Protein AF-A0A3M7MXD4-F1 (afdb_monomer_lite)

Foldseek 3Di:
DDDDDDFDADPVRHTDCVLCVQPVVRDDDKDWADDPPDPGTDIDDDPLRVLVVCCVPPNVPVCQQPDFADPPQPPPPPRGDQLNVQLVVLSCCLVPALVVLLVVLVVLVVQLVDPDPPVCNVVSVVVSVCCCVVPNQVSLVVVLVVQLVQCCVAPPVDNASSGVDHHSSRVSNLLSLLSCCVRNVCVVPRVSSVVSNVVVCPDPVNVVVQVVCCVVPVHDDSYD

Sequence (224 aa):
MPQLKTYKRLKTKWADPALKKVHPLGKSPVVTIEVPGNPQPLVLAESGAITEYLCDYFAKDTGLVPKRYKDRQEGKIGQETESWLRYRFFMHYAEGSIMPWNLFQFILQNVQSAPVPFFIKPIINMIVSQIRSAAVTPQFETHFQFIESQLKTSPNSGQFLCGPDLTAADILMSFPLEAGHERSGMADRFSPIWAYLDRLHAREAYKRAVKKIEEIEGSFKTNL

Structure (mmCIF, N/CA/C/O backbone):
data_AF-A0A3M7MXD4-F1
#
_entry.id   AF-A0A3M7MXD4-F1
#
loop_
_atom_site.group_PDB
_atom_site.id
_atom_site.type_symbol
_atom_site.label_atom_id
_atom_site.label_alt_id
_atom_site.label_comp_id
_atom_site.label_asym_id
_atom_site.label_entity_id
_atom_site.label_seq_id
_atom_site.pdbx_PDB_ins_code
_atom_site.Cartn_x
_atom_site.Cartn_y
_atom_site.Cartn_z
_atom_site.occupancy
_atom_site.B_iso_or_equiv
_atom_site.auth_seq_id
_atom_site.auth_comp_id
_atom_site.auth_asym_id
_atom_site.auth_atom_id
_atom_site.pdbx_PDB_model_num
ATOM 1 N N . MET A 1 1 ? -25.375 -3.768 -4.359 1.00 64.50 1 MET A N 1
ATOM 2 C CA . MET A 1 1 ? -24.188 -4.618 -4.615 1.00 64.50 1 MET A CA 1
ATOM 3 C C . MET A 1 1 ? -23.164 -3.780 -5.370 1.00 64.50 1 MET A C 1
ATOM 5 O O . MET A 1 1 ? -23.588 -3.094 -6.296 1.00 64.50 1 MET A O 1
ATOM 9 N N . PRO A 1 2 ? -21.875 -3.782 -4.987 1.00 80.81 2 PRO A N 1
ATOM 10 C CA . PRO A 1 2 ? -20.842 -3.039 -5.710 1.00 80.81 2 PRO A CA 1
ATOM 11 C C . PRO A 1 2 ? -20.653 -3.602 -7.126 1.00 80.81 2 PRO A C 1
ATOM 13 O O . PRO A 1 2 ? -20.743 -4.813 -7.333 1.00 80.81 2 PRO A O 1
ATOM 16 N N . GLN A 1 3 ? -20.389 -2.724 -8.094 1.00 86.75 3 GLN A N 1
ATOM 17 C CA . GLN A 1 3 ? -20.054 -3.094 -9.471 1.00 86.75 3 GLN A CA 1
ATOM 18 C C . GLN A 1 3 ? -18.584 -2.762 -9.732 1.00 86.75 3 GLN A C 1
ATOM 20 O O . GLN A 1 3 ? -18.131 -1.670 -9.395 1.00 86.75 3 GLN A O 1
ATOM 25 N N . LEU A 1 4 ? -17.841 -3.694 -10.333 1.00 88.12 4 LEU A N 1
ATOM 26 C CA . LEU A 1 4 ? -16.449 -3.482 -10.721 1.00 88.12 4 LEU A CA 1
ATOM 27 C C . LEU A 1 4 ? -16.377 -3.290 -12.234 1.00 88.12 4 LEU A C 1
ATOM 29 O O . LEU A 1 4 ? -16.827 -4.143 -12.996 1.00 88.12 4 LEU A O 1
ATOM 33 N N . LYS A 1 5 ? -15.786 -2.173 -12.656 1.00 88.88 5 LYS A N 1
ATOM 34 C CA . LYS A 1 5 ? -15.476 -1.886 -14.054 1.00 88.88 5 LYS A CA 1
ATOM 35 C C . LYS A 1 5 ? -13.972 -1.739 -14.209 1.00 88.88 5 LYS A C 1
ATOM 37 O O . LYS A 1 5 ? -13.349 -0.969 -13.480 1.00 88.88 5 LYS A O 1
ATOM 42 N N . THR A 1 6 ? -13.404 -2.446 -15.174 1.00 87.94 6 THR A N 1
ATOM 43 C CA . THR A 1 6 ? -11.966 -2.445 -15.422 1.00 87.94 6 THR A CA 1
ATOM 44 C C . THR A 1 6 ? -11.612 -1.575 -16.622 1.00 87.94 6 THR A C 1
ATOM 46 O O . THR A 1 6 ? -12.384 -1.409 -17.567 1.00 87.94 6 THR A O 1
ATOM 49 N N . TYR A 1 7 ? -10.428 -0.973 -16.550 1.00 88.38 7 TYR A N 1
ATOM 50 C CA . TYR A 1 7 ? -9.858 -0.138 -17.599 1.00 88.38 7 TYR A CA 1
ATOM 51 C C . TYR A 1 7 ? -8.445 -0.635 -17.871 1.00 88.38 7 TYR A C 1
ATOM 53 O O . TYR A 1 7 ? -7.607 -0.688 -16.966 1.00 88.38 7 TYR A O 1
ATOM 61 N N . LYS A 1 8 ? -8.175 -1.045 -19.110 1.00 88.44 8 LYS A N 1
ATOM 62 C CA . LYS A 1 8 ? -6.886 -1.636 -19.471 1.00 88.44 8 LYS A CA 1
ATOM 63 C C . LYS A 1 8 ? -5.853 -0.549 -19.734 1.00 88.44 8 LYS A C 1
ATOM 65 O O . LYS A 1 8 ? -6.123 0.442 -20.406 1.00 88.44 8 LYS A O 1
ATOM 70 N N . ARG A 1 9 ? -4.639 -0.754 -19.219 1.00 89.06 9 ARG A N 1
ATOM 71 C CA . ARG A 1 9 ? -3.503 0.112 -19.550 1.00 89.06 9 ARG A CA 1
ATOM 72 C C . ARG A 1 9 ? -3.195 0.014 -21.042 1.00 89.06 9 ARG A C 1
ATOM 74 O O . ARG A 1 9 ? -3.266 -1.061 -21.636 1.00 89.06 9 ARG A O 1
ATOM 81 N N . LEU A 1 10 ? -2.796 1.137 -21.628 1.00 90.31 10 LEU A N 1
ATOM 82 C CA . LEU A 1 10 ? -2.298 1.183 -22.999 1.00 90.31 10 LEU A CA 1
ATOM 83 C C . LEU A 1 10 ? -0.953 0.443 -23.108 1.00 90.31 10 LEU A C 1
ATOM 85 O O . LEU A 1 10 ? -0.276 0.201 -22.108 1.00 90.31 10 LEU A O 1
ATOM 89 N N . LYS A 1 11 ? -0.498 0.162 -24.338 1.00 86.19 11 LYS A N 1
ATOM 90 C CA . LYS A 1 11 ? 0.850 -0.401 -24.586 1.00 86.19 11 LYS A CA 1
ATOM 91 C C . LYS A 1 11 ? 1.969 0.453 -23.974 1.00 86.19 11 LYS A C 1
ATOM 93 O O . LYS A 1 11 ? 2.993 -0.074 -23.563 1.00 86.19 11 LYS A O 1
ATOM 98 N N . THR A 1 12 ? 1.733 1.758 -23.855 1.00 83.62 12 THR A N 1
ATOM 99 C CA . THR A 1 12 ? 2.612 2.737 -23.198 1.00 83.62 12 THR A CA 1
ATOM 100 C C . THR A 1 12 ? 2.600 2.656 -21.665 1.00 83.62 12 THR A C 1
ATOM 102 O O . THR A 1 12 ? 3.219 3.491 -21.017 1.00 83.62 12 THR A O 1
ATOM 105 N N . LYS A 1 13 ? 1.880 1.690 -21.073 1.00 85.50 13 LYS A N 1
ATOM 106 C CA . LYS A 1 13 ? 1.656 1.496 -19.626 1.00 85.50 13 LYS A CA 1
ATOM 107 C C . LYS A 1 13 ? 0.824 2.584 -18.936 1.00 85.50 13 LYS A C 1
ATOM 109 O O . LYS A 1 13 ? 0.488 2.442 -17.757 1.00 85.50 13 LYS A O 1
ATOM 114 N N . TRP A 1 14 ? 0.422 3.631 -19.654 1.00 85.94 14 TRP A N 1
ATOM 115 C CA . TRP A 1 14 ? -0.482 4.660 -19.145 1.00 85.94 14 TRP A CA 1
ATOM 116 C C . TRP A 1 14 ? -1.913 4.147 -18.964 1.00 85.94 14 TRP A C 1
ATOM 118 O O . TRP A 1 14 ? -2.327 3.166 -19.582 1.00 85.94 14 TRP A O 1
ATOM 128 N N . ALA A 1 15 ? -2.651 4.821 -18.083 1.00 90.00 15 ALA A N 1
ATOM 129 C CA . ALA A 1 15 ? -4.059 4.550 -17.827 1.00 90.00 15 ALA A CA 1
ATOM 130 C C . ALA A 1 15 ? -4.922 4.841 -19.070 1.00 90.00 15 ALA A C 1
ATOM 132 O O . ALA A 1 15 ? -4.556 5.678 -19.899 1.00 90.00 15 ALA A O 1
ATOM 133 N N . ASP A 1 16 ? -6.064 4.162 -19.179 1.00 92.81 16 ASP A N 1
ATOM 134 C CA . ASP A 1 16 ? -7.045 4.402 -20.239 1.00 92.81 16 ASP A CA 1
ATOM 135 C C . ASP A 1 16 ? -7.561 5.857 -20.169 1.00 92.81 16 ASP A C 1
ATOM 137 O O . ASP A 1 16 ? -8.089 6.259 -19.126 1.00 92.81 16 ASP A O 1
ATOM 141 N N . PRO A 1 17 ? -7.456 6.663 -21.246 1.00 93.50 17 PRO A N 1
ATOM 142 C CA . PRO A 1 17 ? -7.994 8.022 -21.279 1.00 93.50 17 PRO A CA 1
ATOM 143 C C . PRO A 1 17 ? -9.486 8.112 -20.935 1.00 93.50 17 PRO A C 1
ATOM 145 O O . PRO A 1 17 ? -9.929 9.161 -20.464 1.00 93.50 17 PRO A O 1
ATOM 148 N N . ALA A 1 18 ? -10.259 7.034 -21.117 1.00 93.75 18 ALA A N 1
ATOM 149 C CA . ALA A 1 18 ? -11.662 6.963 -20.717 1.00 93.75 18 ALA A CA 1
ATOM 150 C C . ALA A 1 18 ? -11.872 7.210 -19.214 1.00 93.75 18 ALA A C 1
ATOM 152 O O . ALA A 1 18 ? -12.935 7.702 -18.836 1.00 93.75 18 ALA A O 1
ATOM 153 N N . LEU A 1 19 ? -10.865 6.969 -18.363 1.00 94.38 19 LEU A N 1
ATOM 154 C CA . LEU A 1 19 ? -10.927 7.295 -16.933 1.00 94.38 19 LEU A CA 1
ATOM 155 C C . LEU A 1 19 ? -11.094 8.793 -16.666 1.00 94.38 19 LEU A C 1
ATOM 157 O O . LEU A 1 19 ? -11.654 9.152 -15.634 1.00 94.38 19 LEU A O 1
ATOM 161 N N . LYS A 1 20 ? -10.695 9.672 -17.599 1.00 95.69 20 LYS A N 1
ATOM 162 C CA . LYS A 1 20 ? -10.944 11.120 -17.480 1.00 95.69 20 LYS A CA 1
ATOM 163 C C . LYS A 1 20 ? -12.432 11.472 -17.475 1.00 95.69 20 LYS A C 1
ATOM 165 O O . LYS A 1 20 ? -12.792 12.531 -16.977 1.00 95.69 20 LYS A O 1
ATOM 170 N N . LYS A 1 21 ? -13.289 10.589 -18.005 1.00 94.19 21 LYS A N 1
ATOM 171 C CA . LYS A 1 21 ? -14.751 10.736 -17.932 1.00 94.19 21 LYS A CA 1
ATOM 172 C C . LYS A 1 21 ? -15.298 10.449 -16.531 1.00 94.19 21 LYS A C 1
ATOM 174 O O . LYS A 1 21 ? -16.416 10.850 -16.246 1.00 94.19 21 LYS A O 1
ATOM 179 N N . VAL A 1 22 ? -14.538 9.737 -15.694 1.00 93.56 22 VAL A N 1
ATOM 180 C CA . VAL A 1 22 ? -14.916 9.418 -14.310 1.00 93.56 22 VAL A CA 1
ATOM 181 C C . VAL A 1 22 ? -14.295 10.430 -13.350 1.00 93.56 22 VAL A C 1
ATOM 183 O O . VAL A 1 22 ? -15.008 11.032 -12.561 1.00 93.56 22 VAL A O 1
ATOM 186 N N . HIS A 1 23 ? -12.979 10.654 -13.437 1.00 96.00 23 HIS A N 1
ATOM 187 C CA . HIS A 1 23 ? -12.266 11.628 -12.609 1.00 96.00 23 HIS A CA 1
ATOM 188 C C . HIS A 1 23 ? -11.212 12.385 -13.441 1.00 96.00 23 HIS A C 1
ATOM 190 O O . HIS A 1 23 ? -10.467 11.733 -14.179 1.00 96.00 23 HIS A O 1
ATOM 196 N N . PRO A 1 24 ? -11.061 13.721 -13.309 1.00 95.44 24 PRO A N 1
ATOM 197 C CA . PRO A 1 24 ? -10.197 14.532 -14.181 1.00 95.44 24 PRO A CA 1
ATOM 198 C C . PRO A 1 24 ? -8.731 14.080 -14.275 1.00 95.44 24 PRO A C 1
ATOM 200 O O . PRO A 1 24 ? -8.106 14.224 -15.328 1.00 95.44 24 PRO A O 1
ATOM 203 N N . LEU A 1 25 ? -8.182 13.484 -13.209 1.00 94.62 25 LEU A N 1
ATOM 204 C CA . LEU A 1 25 ? -6.813 12.945 -13.211 1.00 94.62 25 LEU A CA 1
ATOM 205 C C . LEU A 1 25 ? -6.631 11.738 -14.150 1.00 94.62 25 LEU A C 1
ATOM 207 O O . LEU A 1 25 ? -5.507 11.444 -14.563 1.00 94.62 25 LEU A O 1
ATOM 211 N N . GLY A 1 26 ? -7.713 11.032 -14.501 1.00 94.31 26 GLY A N 1
ATOM 212 C CA . GLY A 1 26 ? -7.673 9.864 -15.383 1.00 94.31 26 GLY A CA 1
ATOM 213 C C . GLY A 1 26 ? -6.811 8.722 -14.839 1.00 94.31 26 GLY A C 1
ATOM 214 O O . GLY A 1 26 ? -6.100 8.069 -15.603 1.00 94.31 26 GLY A O 1
ATOM 215 N N . LYS A 1 27 ? -6.812 8.528 -13.516 1.00 92.19 27 LYS A N 1
ATOM 216 C CA . LYS A 1 27 ? -6.061 7.480 -12.809 1.00 92.19 27 LYS A CA 1
ATOM 217 C C . LYS A 1 27 ? -7.022 6.504 -12.142 1.00 92.19 27 LYS A C 1
ATOM 219 O O . LYS A 1 27 ? -8.192 6.817 -11.971 1.00 92.19 27 LYS A O 1
ATOM 224 N N . SER A 1 28 ? -6.514 5.332 -11.785 1.00 91.50 28 SER A N 1
ATOM 225 C CA . SER A 1 28 ? -7.212 4.340 -10.964 1.00 91.50 28 SER A CA 1
ATOM 226 C C . SER A 1 28 ? -6.428 4.116 -9.667 1.00 91.50 28 SER A C 1
ATOM 228 O O . SER A 1 28 ? -5.203 4.266 -9.710 1.00 91.50 28 SER A O 1
ATOM 230 N N . PRO A 1 29 ? -7.091 3.705 -8.571 1.00 93.31 29 PRO A N 1
ATOM 231 C CA . PRO A 1 29 ? -8.532 3.435 -8.457 1.00 93.31 29 PRO A CA 1
ATOM 232 C C . PRO A 1 29 ? -9.399 4.707 -8.411 1.00 93.31 29 PRO A C 1
ATOM 234 O O . PRO A 1 29 ? -8.923 5.789 -8.084 1.00 93.31 29 PRO A O 1
ATOM 237 N N . VAL A 1 30 ? -10.680 4.555 -8.763 1.00 95.62 30 VAL A N 1
ATOM 238 C CA . VAL A 1 30 ? -11.745 5.551 -8.552 1.00 95.62 30 VAL A CA 1
ATOM 239 C C . VAL A 1 30 ? -12.979 4.791 -8.077 1.00 95.62 30 VAL A C 1
ATOM 241 O O . VAL A 1 30 ? -13.263 3.713 -8.604 1.00 95.62 30 VAL A O 1
ATOM 244 N N . VAL A 1 31 ? -13.711 5.338 -7.111 1.00 96.44 31 VAL A N 1
ATOM 245 C CA . VAL A 1 31 ? -14.968 4.768 -6.611 1.00 96.44 31 VAL A CA 1
ATOM 246 C C . VAL A 1 31 ? -16.091 5.767 -6.844 1.00 96.44 31 VAL A C 1
ATOM 248 O O . VAL A 1 31 ? -15.970 6.934 -6.481 1.00 96.44 31 VAL A O 1
ATOM 251 N N . THR A 1 32 ? -17.183 5.308 -7.452 1.00 95.81 32 THR A N 1
ATOM 252 C CA . THR A 1 32 ? -18.412 6.090 -7.614 1.00 95.81 32 THR A CA 1
ATOM 253 C C . THR A 1 32 ? -19.498 5.535 -6.701 1.00 95.81 32 THR A C 1
ATOM 255 O O . THR A 1 32 ? -19.780 4.336 -6.747 1.00 95.81 32 THR A O 1
ATOM 258 N N . ILE A 1 33 ? -20.110 6.388 -5.881 1.00 95.50 33 ILE A N 1
ATOM 259 C CA . ILE A 1 33 ? -21.174 6.008 -4.946 1.00 95.50 33 ILE A CA 1
ATOM 260 C C . ILE A 1 33 ? -22.440 6.773 -5.321 1.00 95.50 33 ILE A C 1
ATOM 262 O O . ILE A 1 33 ? -22.478 8.001 -5.250 1.00 95.50 33 ILE A O 1
ATOM 266 N N . GLU A 1 34 ? -23.479 6.034 -5.699 1.00 94.62 34 GLU A N 1
ATOM 267 C CA . GLU A 1 34 ? -24.826 6.581 -5.852 1.00 94.62 34 GLU A CA 1
ATOM 268 C C . GLU A 1 34 ? -25.398 6.879 -4.463 1.00 94.62 34 GLU A C 1
ATOM 270 O O . GLU A 1 34 ? -25.536 5.975 -3.634 1.00 94.62 34 GLU A O 1
ATOM 275 N N . VAL A 1 35 ? -25.719 8.145 -4.197 1.00 93.75 35 VAL A N 1
ATOM 276 C CA . VAL A 1 35 ? -26.277 8.585 -2.913 1.00 93.75 35 VAL A CA 1
ATOM 277 C C . VAL A 1 35 ? -27.739 8.974 -3.128 1.00 93.75 35 VAL A C 1
ATOM 279 O O . VAL A 1 35 ? -28.005 9.875 -3.927 1.00 93.75 35 VAL A O 1
ATOM 282 N N . PRO A 1 36 ? -28.703 8.333 -2.439 1.00 93.44 36 PRO A N 1
ATOM 283 C CA . PRO A 1 36 ? -30.111 8.690 -2.560 1.00 93.44 36 PRO A CA 1
ATOM 284 C C . PRO A 1 36 ? -30.346 10.182 -2.305 1.00 93.44 36 PRO A C 1
ATOM 286 O O . PRO A 1 36 ? -29.926 10.716 -1.282 1.00 93.44 36 PRO A O 1
ATOM 289 N N . GLY A 1 37 ? -31.026 10.847 -3.240 1.00 93.94 37 GLY A N 1
ATOM 290 C CA . GLY A 1 37 ? -31.311 12.283 -3.167 1.00 93.94 37 GLY A CA 1
ATOM 291 C C . GLY A 1 37 ? -30.226 13.188 -3.757 1.00 93.94 37 GLY A C 1
ATOM 292 O O . GLY A 1 37 ? -30.491 14.374 -3.948 1.00 93.94 37 GLY A O 1
ATOM 293 N N . ASN A 1 38 ? -29.054 12.658 -4.121 1.00 94.62 38 ASN A N 1
ATOM 294 C CA . ASN A 1 38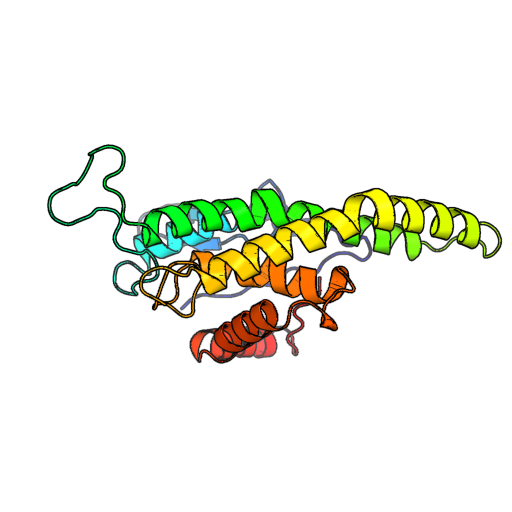 ? -28.046 13.435 -4.835 1.00 94.62 38 ASN A CA 1
ATOM 295 C C . ASN A 1 38 ? -28.286 13.371 -6.353 1.00 94.62 38 ASN A C 1
ATOM 297 O O . ASN A 1 38 ? -28.527 12.291 -6.891 1.00 94.62 38 ASN A O 1
ATOM 301 N N . PRO A 1 39 ? -28.178 14.503 -7.073 1.00 93.62 39 PRO A N 1
ATOM 302 C CA . PRO A 1 39 ? -28.383 14.540 -8.522 1.00 93.62 39 PRO A CA 1
ATOM 303 C C . PRO A 1 39 ? -27.219 13.932 -9.316 1.00 93.62 39 PRO A C 1
ATOM 305 O O . PRO A 1 39 ? -27.357 13.688 -10.511 1.00 93.62 39 PRO A O 1
ATOM 308 N N . GLN A 1 40 ? -26.062 13.745 -8.681 1.00 94.38 40 GLN A N 1
ATOM 309 C CA . GLN A 1 40 ? -24.862 13.168 -9.276 1.00 94.38 40 GLN A CA 1
ATOM 310 C C . GLN A 1 40 ? -24.209 12.209 -8.276 1.00 94.38 40 GLN A C 1
ATOM 312 O O . GLN A 1 40 ? -24.282 12.461 -7.065 1.00 94.38 40 GLN A O 1
ATOM 317 N N . PRO A 1 41 ? -23.544 11.144 -8.753 1.00 94.62 41 PRO A N 1
ATOM 318 C CA . PRO A 1 41 ? -22.810 10.242 -7.883 1.00 94.62 41 PRO A CA 1
ATOM 319 C C . PRO A 1 41 ? -21.630 10.957 -7.221 1.00 94.62 41 PRO A C 1
ATOM 321 O O . PRO A 1 41 ? -20.986 11.829 -7.811 1.00 94.62 41 PRO A O 1
ATOM 324 N N . LEU A 1 42 ? -21.301 10.540 -6.000 1.00 95.88 42 LEU A N 1
ATOM 325 C CA . LEU A 1 42 ? -20.050 10.923 -5.359 1.00 95.88 42 LEU A CA 1
ATOM 326 C C . LEU A 1 42 ? -18.896 10.203 -6.060 1.00 95.88 42 LEU A C 1
ATOM 328 O O . LEU A 1 42 ? -18.932 8.982 -6.198 1.00 95.88 42 LEU A O 1
ATOM 332 N N . VAL A 1 43 ? -17.865 10.944 -6.464 1.00 96.75 43 VAL A N 1
ATOM 333 C CA . VAL A 1 43 ? -16.656 10.391 -7.085 1.00 96.75 43 VAL A CA 1
ATOM 334 C C . VAL A 1 43 ? -15.478 10.551 -6.132 1.00 96.75 43 VAL A C 1
ATOM 336 O O . VAL A 1 43 ? -15.137 11.666 -5.749 1.00 96.75 43 VAL A O 1
ATOM 339 N N . LEU A 1 44 ? -14.844 9.436 -5.779 1.00 97.12 44 LEU A N 1
ATOM 340 C CA . LEU A 1 44 ? -13.688 9.373 -4.889 1.00 97.12 44 LEU A CA 1
ATOM 341 C C . LEU A 1 44 ? -12.459 8.886 -5.658 1.00 97.12 44 LEU A C 1
ATOM 343 O O . LEU A 1 44 ? -12.532 7.888 -6.377 1.00 97.12 44 LEU A O 1
ATOM 347 N N . ALA A 1 45 ? -11.333 9.568 -5.475 1.00 96.06 45 ALA A N 1
ATOM 348 C CA . ALA A 1 45 ? -10.013 9.206 -5.990 1.00 96.06 45 ALA A CA 1
ATOM 349 C C . ALA A 1 45 ? -8.987 9.222 -4.839 1.00 96.06 45 ALA A C 1
ATOM 351 O O . ALA A 1 45 ? -9.313 9.692 -3.753 1.00 96.06 45 ALA A O 1
ATOM 352 N N . GLU A 1 46 ? -7.768 8.737 -5.105 1.00 95.38 46 GLU A N 1
ATOM 353 C CA . GLU A 1 46 ? -6.691 8.459 -4.131 1.00 95.38 46 GLU A CA 1
ATOM 354 C C . GLU A 1 46 ? -6.993 7.281 -3.197 1.00 95.38 46 GLU A C 1
ATOM 356 O O . GLU A 1 46 ? -8.027 7.238 -2.532 1.00 95.38 46 GLU A O 1
ATOM 361 N N . SER A 1 47 ? -6.098 6.288 -3.144 1.00 95.44 47 SER A N 1
ATOM 362 C CA . SER A 1 47 ? -6.393 5.012 -2.474 1.00 95.44 47 SER A CA 1
ATOM 363 C C . SER A 1 47 ? -6.531 5.191 -0.966 1.00 95.44 47 SER A C 1
ATOM 365 O O . SER A 1 47 ? -7.437 4.603 -0.373 1.00 95.44 47 SER A O 1
ATOM 367 N N . GLY A 1 48 ? -5.686 6.033 -0.357 1.00 96.38 48 GLY A N 1
ATOM 368 C CA . GLY A 1 48 ? -5.807 6.417 1.050 1.00 96.38 48 GLY A CA 1
ATOM 369 C C . GLY A 1 48 ? -7.163 7.053 1.360 1.00 96.38 48 GLY A C 1
ATOM 370 O O . GLY A 1 48 ? -7.894 6.553 2.212 1.00 96.38 48 GLY A O 1
ATOM 371 N N . ALA A 1 49 ? -7.549 8.079 0.596 1.00 97.19 49 ALA A N 1
ATOM 372 C CA . ALA A 1 49 ? -8.801 8.811 0.800 1.00 97.19 49 ALA A CA 1
ATOM 373 C C . ALA A 1 49 ? -10.049 7.949 0.534 1.00 97.19 49 ALA A C 1
ATOM 375 O O . ALA A 1 49 ? -11.011 7.991 1.301 1.00 97.19 49 ALA A O 1
ATOM 376 N N . ILE A 1 50 ? -10.029 7.124 -0.520 1.00 97.62 50 ILE A N 1
ATOM 377 C CA . ILE A 1 50 ? -11.076 6.126 -0.781 1.00 97.62 50 ILE A CA 1
ATOM 378 C C . ILE A 1 50 ? -11.204 5.185 0.420 1.00 97.62 50 ILE A C 1
ATOM 380 O O . ILE A 1 50 ? -12.313 4.921 0.879 1.00 97.62 50 ILE A O 1
ATOM 384 N N . THR A 1 51 ? -10.084 4.679 0.935 1.00 97.25 51 THR A N 1
ATOM 385 C CA . THR A 1 51 ? -10.075 3.716 2.042 1.00 97.25 51 THR A CA 1
ATOM 386 C C . THR A 1 51 ? -10.619 4.331 3.329 1.00 97.25 51 THR A C 1
ATOM 388 O O . THR A 1 51 ? -11.451 3.704 3.984 1.00 97.25 51 THR A O 1
ATOM 391 N N . GLU A 1 52 ? -10.213 5.557 3.667 1.00 96.75 52 GLU A N 1
ATOM 392 C CA . GLU A 1 52 ? -10.747 6.298 4.816 1.00 96.75 52 GLU A CA 1
ATOM 393 C C . GLU A 1 52 ? -12.257 6.503 4.687 1.00 96.75 52 GLU A C 1
ATOM 395 O O . GLU A 1 52 ? -13.002 6.134 5.593 1.00 96.75 52 GLU A O 1
ATOM 400 N N . TYR A 1 53 ? -12.728 6.973 3.527 1.00 97.50 53 TYR A N 1
ATOM 401 C CA . TYR A 1 53 ? -14.158 7.168 3.288 1.00 97.50 53 TYR A CA 1
ATOM 402 C C . TYR A 1 53 ? -14.944 5.856 3.423 1.00 97.50 53 TYR A C 1
ATOM 404 O O . TYR A 1 53 ? -16.016 5.808 4.030 1.00 97.50 53 TYR A O 1
ATOM 412 N N . LEU A 1 54 ? -14.419 4.757 2.874 1.00 96.31 54 LEU A N 1
ATOM 413 C CA . LEU A 1 54 ? -15.067 3.456 3.007 1.00 96.31 54 LEU A CA 1
ATOM 414 C C . LEU A 1 54 ? -15.112 2.986 4.464 1.00 96.31 54 LEU A C 1
ATOM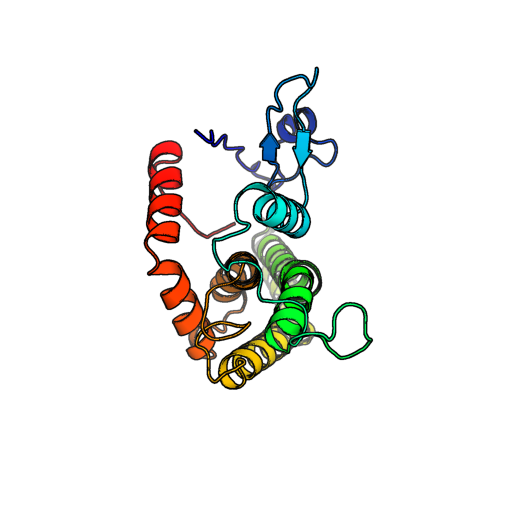 416 O O . LEU A 1 54 ? -16.123 2.424 4.885 1.00 96.31 54 LEU A O 1
ATOM 420 N N . CYS A 1 55 ? -14.066 3.252 5.245 1.00 97.00 55 CYS A N 1
ATOM 421 C CA . CYS A 1 55 ? -14.065 2.949 6.671 1.00 97.00 55 CYS A CA 1
ATOM 422 C C . CYS A 1 55 ? -15.109 3.774 7.429 1.00 97.00 55 CYS A C 1
ATOM 424 O O . CYS A 1 55 ? -15.887 3.212 8.203 1.00 97.00 55 CYS A O 1
ATOM 426 N N . ASP A 1 56 ? -15.180 5.073 7.140 1.00 95.69 56 ASP A N 1
ATOM 427 C CA . ASP A 1 56 ? -16.089 6.005 7.798 1.00 95.69 56 ASP A CA 1
ATOM 428 C C . ASP A 1 56 ? -17.558 5.655 7.586 1.00 95.69 56 ASP A C 1
ATOM 430 O O . ASP A 1 56 ? -18.354 5.874 8.491 1.00 95.69 56 ASP A O 1
ATOM 434 N N . TYR A 1 57 ? -17.950 5.117 6.429 1.00 94.94 57 TYR A N 1
ATOM 435 C CA . TYR A 1 57 ? -19.372 4.917 6.109 1.00 94.94 57 TYR A CA 1
ATOM 436 C C . TYR A 1 57 ? -19.797 3.458 5.953 1.00 94.94 57 TYR A C 1
ATOM 438 O O . TYR A 1 57 ? -20.965 3.146 6.179 1.00 94.94 57 TYR A O 1
ATOM 446 N N . PHE A 1 58 ? -18.877 2.558 5.608 1.00 94.25 58 PHE A N 1
ATOM 447 C CA . PHE A 1 58 ? -19.193 1.159 5.304 1.00 94.25 58 PHE A CA 1
ATOM 448 C C . PHE A 1 58 ? -18.485 0.159 6.227 1.00 94.25 58 PHE A C 1
ATOM 450 O O . PHE A 1 58 ? -18.775 -1.034 6.136 1.00 94.25 58 PHE A O 1
ATOM 457 N N . ALA A 1 59 ? -17.590 0.614 7.116 1.00 93.38 59 ALA A N 1
ATOM 458 C CA . ALA A 1 59 ? -16.803 -0.274 7.976 1.00 93.38 59 ALA A CA 1
ATOM 459 C C . ALA A 1 59 ? -16.693 0.163 9.453 1.00 93.38 59 ALA A C 1
ATOM 461 O O . ALA A 1 59 ? -15.786 -0.283 10.156 1.00 93.38 59 ALA A O 1
ATOM 462 N N . LYS A 1 60 ? -17.622 0.996 9.950 1.00 87.00 60 LYS A N 1
ATOM 463 C CA . LYS A 1 60 ? -17.579 1.551 11.322 1.00 87.00 60 LYS A CA 1
ATOM 464 C C . LYS A 1 60 ? -17.388 0.499 12.422 1.00 87.00 60 LYS A C 1
ATOM 466 O O . LYS A 1 60 ? -16.652 0.746 13.370 1.00 87.00 60 LYS A O 1
ATOM 471 N N . ASP A 1 61 ? -17.984 -0.681 12.258 1.00 87.75 61 ASP A N 1
ATOM 472 C CA . ASP A 1 61 ? -18.006 -1.730 13.286 1.00 87.75 61 ASP A CA 1
ATOM 473 C C . ASP A 1 61 ? -17.127 -2.943 12.946 1.00 87.75 61 ASP A C 1
ATOM 475 O O . ASP A 1 61 ? -17.224 -3.994 13.576 1.00 87.75 61 ASP A O 1
ATOM 479 N N . THR A 1 62 ? -16.259 -2.837 11.935 1.00 92.06 62 THR A N 1
ATOM 480 C CA . THR A 1 62 ? -15.443 -3.978 11.484 1.00 92.06 62 THR A CA 1
ATOM 481 C C . THR A 1 62 ? -14.081 -4.063 12.171 1.00 92.06 62 THR A C 1
ATOM 483 O O . THR A 1 62 ? -13.330 -4.996 11.896 1.00 92.06 62 THR A O 1
ATOM 486 N N . GLY A 1 63 ? -13.717 -3.070 12.989 1.00 92.56 63 GLY A N 1
ATOM 487 C CA . GLY A 1 63 ? -12.388 -2.963 13.603 1.00 92.56 63 GLY A CA 1
ATOM 488 C C . GLY A 1 63 ? -11.269 -2.548 12.639 1.00 92.56 63 GLY A C 1
ATOM 489 O O . GLY A 1 63 ? -10.105 -2.550 13.027 1.00 92.56 63 GLY A O 1
ATOM 490 N N . LEU A 1 64 ? -11.596 -2.156 11.396 1.00 97.25 64 LEU A N 1
ATOM 491 C CA . LEU A 1 64 ? -10.591 -1.741 10.402 1.00 97.25 64 LEU A CA 1
ATOM 492 C C . LEU A 1 64 ? -9.912 -0.409 10.749 1.00 97.25 64 LEU A C 1
ATOM 494 O O . LEU A 1 64 ? -8.824 -0.130 10.242 1.00 97.25 64 LEU A O 1
ATOM 498 N N . VAL A 1 65 ? -10.534 0.386 11.620 1.00 97.81 65 VAL A N 1
ATOM 499 C CA . VAL A 1 65 ? -9.946 1.581 12.222 1.00 97.81 65 VAL A CA 1
ATOM 500 C C . VAL A 1 65 ? -9.749 1.293 13.712 1.00 97.81 65 VAL A C 1
ATOM 502 O O . VAL A 1 65 ? -10.735 1.080 14.421 1.00 97.81 65 VAL A O 1
ATOM 505 N N . PRO A 1 66 ? -8.505 1.266 14.219 1.00 96.69 66 PRO A N 1
ATOM 506 C CA . PRO A 1 66 ? -8.259 1.009 15.630 1.00 96.69 66 PRO A CA 1
ATOM 507 C C . PRO A 1 66 ? -8.775 2.160 16.496 1.00 96.69 66 PRO A C 1
ATOM 509 O O . PRO A 1 66 ? -8.881 3.310 16.059 1.00 96.69 66 PRO A O 1
ATOM 512 N N . LYS A 1 67 ? -9.046 1.864 17.769 1.00 95.69 67 LYS A N 1
ATOM 513 C CA . LYS A 1 67 ? -9.484 2.867 18.744 1.00 95.69 67 LYS A CA 1
ATOM 514 C C . LYS A 1 67 ? -8.479 4.014 18.822 1.00 95.69 67 LYS A C 1
ATOM 516 O O . LYS A 1 67 ? -7.319 3.799 19.172 1.00 95.69 67 LYS A O 1
ATOM 521 N N . ARG A 1 68 ? -8.936 5.237 18.542 1.00 96.62 68 ARG A N 1
ATOM 522 C CA . ARG A 1 68 ? -8.056 6.408 18.476 1.00 96.62 68 ARG A CA 1
ATOM 523 C C . ARG A 1 68 ? -7.432 6.768 19.810 1.00 96.62 68 ARG A C 1
ATOM 525 O O . ARG A 1 68 ? -6.217 6.870 19.880 1.00 96.62 68 ARG A O 1
ATOM 532 N N . TYR A 1 69 ? -8.241 6.969 20.841 1.00 98.00 69 TYR A N 1
ATOM 533 C CA . TYR A 1 69 ? -7.786 7.475 22.134 1.00 98.00 69 TYR A CA 1
ATOM 534 C C . TYR A 1 69 ? -7.790 6.385 23.201 1.00 98.00 69 TYR A C 1
ATOM 536 O O . TYR A 1 69 ? -8.603 5.459 23.166 1.00 98.00 69 TYR A O 1
ATOM 544 N N . LYS A 1 70 ? -6.892 6.517 24.178 1.00 97.19 70 LYS A N 1
ATOM 545 C CA . LYS A 1 70 ? -7.009 5.806 25.457 1.00 97.19 70 LYS A CA 1
ATOM 546 C C . LYS A 1 70 ? -8.308 6.223 26.153 1.00 97.19 70 LYS A C 1
ATOM 548 O O . LYS A 1 70 ? -8.800 7.329 25.939 1.00 97.19 70 LYS A O 1
ATOM 553 N N . ASP A 1 71 ? -8.852 5.344 26.991 1.00 97.00 71 ASP A N 1
ATOM 554 C CA . ASP A 1 71 ? -10.133 5.578 27.663 1.00 97.00 71 ASP A CA 1
ATOM 555 C C . ASP A 1 71 ? -10.181 6.918 28.407 1.00 97.00 71 ASP A C 1
ATOM 557 O O . ASP A 1 71 ? -9.364 7.174 29.296 1.00 97.00 71 ASP A O 1
ATOM 561 N N . ARG A 1 72 ? -11.184 7.746 28.072 1.00 96.62 72 ARG A N 1
ATOM 562 C CA . ARG A 1 72 ? -11.446 9.058 28.692 1.00 96.62 72 ARG A CA 1
ATOM 563 C C . ARG A 1 72 ? -10.330 10.089 28.468 1.00 96.62 72 ARG A C 1
ATOM 565 O O . ARG A 1 72 ? -10.118 10.977 29.303 1.00 96.62 72 ARG A O 1
ATOM 572 N N . GLN A 1 73 ? -9.566 9.953 27.386 1.00 97.69 73 GLN A N 1
ATOM 573 C CA . GLN A 1 73 ? -8.479 10.870 27.026 1.00 97.69 73 GLN A CA 1
ATOM 574 C C . GLN A 1 73 ? -8.675 11.535 25.655 1.00 97.69 73 GLN A C 1
ATOM 576 O O . GLN A 1 73 ? -7.713 11.976 25.025 1.00 97.69 73 GLN A O 1
ATOM 581 N N . GLU A 1 74 ? -9.914 11.615 25.183 1.00 97.94 74 GLU A N 1
ATOM 582 C CA . GLU A 1 74 ? -10.266 12.183 23.887 1.00 97.94 74 GLU A CA 1
ATOM 583 C C . GLU A 1 74 ? -9.818 13.650 23.770 1.00 97.94 74 GLU A C 1
ATOM 585 O O . GLU A 1 74 ? -9.940 14.443 24.704 1.00 97.94 74 GLU A O 1
ATOM 590 N N . GLY A 1 75 ? -9.270 14.011 22.606 1.00 94.94 75 GLY A N 1
ATOM 591 C CA . GLY A 1 75 ? -8.840 15.380 22.296 1.00 94.94 75 GLY A CA 1
ATOM 592 C C . GLY A 1 75 ? -7.543 15.838 22.975 1.00 94.94 75 GLY A C 1
ATOM 593 O O . GLY A 1 75 ? -7.105 16.962 22.737 1.00 94.94 75 GLY A O 1
ATOM 594 N N . LYS A 1 76 ? -6.897 14.992 23.788 1.00 97.19 76 LYS A N 1
ATOM 595 C CA . LYS A 1 76 ? -5.633 15.324 24.460 1.00 97.19 76 LYS A CA 1
ATOM 596 C C . LYS A 1 76 ? -4.428 14.884 23.628 1.00 97.19 76 LYS A C 1
ATOM 598 O O . LYS A 1 76 ? -4.374 13.752 23.152 1.00 97.19 76 LYS A O 1
ATOM 603 N N . ILE A 1 77 ? -3.439 15.769 23.499 1.00 97.31 77 ILE A N 1
ATOM 604 C CA . ILE A 1 77 ? -2.199 15.511 22.751 1.00 97.31 77 ILE A CA 1
ATOM 605 C C . ILE A 1 77 ? -1.441 14.330 23.375 1.00 97.31 77 ILE A C 1
ATOM 607 O O . ILE A 1 77 ? -1.198 14.313 24.583 1.00 97.31 77 ILE A O 1
ATOM 611 N N . GLY A 1 78 ? -1.055 13.355 22.548 1.00 96.62 78 GLY A N 1
ATOM 612 C CA . GLY A 1 78 ? -0.246 12.206 22.966 1.00 96.62 78 GLY A CA 1
ATOM 613 C C . GLY A 1 78 ? -1.029 11.132 23.725 1.00 96.62 78 GLY A C 1
ATOM 614 O O . GLY A 1 78 ? -0.431 10.232 24.317 1.00 96.62 78 GLY A O 1
ATOM 615 N N . GLN A 1 79 ? -2.361 11.223 23.734 1.00 97.94 79 GLN A N 1
ATOM 616 C CA . GLN A 1 79 ? -3.232 10.223 24.352 1.00 97.94 79 GLN A CA 1
ATOM 617 C C . GLN A 1 79 ? -3.865 9.265 23.342 1.00 97.94 79 GLN A C 1
ATOM 619 O O . GLN A 1 79 ? -4.702 8.433 23.708 1.00 97.94 79 GLN A O 1
ATOM 624 N N . GLU A 1 80 ? -3.457 9.343 22.079 1.00 98.25 80 GLU A N 1
ATOM 625 C CA . GLU A 1 80 ? -3.773 8.331 21.090 1.00 98.25 80 GLU A CA 1
ATOM 626 C C . GLU A 1 80 ? -3.186 6.960 21.467 1.00 98.25 80 GLU A C 1
ATOM 628 O O . GLU A 1 80 ? -2.168 6.849 22.160 1.00 98.25 80 GLU A O 1
ATOM 633 N N . THR A 1 81 ? -3.844 5.887 21.031 1.00 98.06 81 THR A N 1
ATOM 634 C CA . THR A 1 81 ? -3.297 4.535 21.161 1.00 98.06 81 THR A CA 1
ATOM 635 C C . THR A 1 81 ? -2.144 4.349 20.177 1.00 98.06 81 THR A C 1
ATOM 637 O O . THR A 1 81 ? -2.128 4.938 19.093 1.00 98.06 81 THR A O 1
ATOM 640 N N . GLU A 1 82 ? -1.182 3.494 20.526 1.00 98.00 82 GLU A N 1
ATOM 641 C CA . GLU A 1 82 ? -0.078 3.169 19.617 1.00 98.00 82 GLU A CA 1
ATOM 642 C C . GLU A 1 82 ? -0.595 2.573 18.298 1.00 98.00 82 GLU A C 1
ATOM 644 O O . GLU A 1 82 ? -0.163 2.981 17.222 1.00 98.00 82 GLU A O 1
ATOM 649 N N . SER A 1 83 ? -1.586 1.677 18.376 1.00 98.38 83 SER A N 1
ATOM 650 C CA . SER A 1 83 ? -2.277 1.104 17.217 1.00 98.38 83 SER A CA 1
ATOM 651 C C . SER A 1 83 ? -2.821 2.167 16.269 1.00 98.38 83 SER A C 1
ATOM 653 O O . SER A 1 83 ? -2.640 2.057 15.058 1.00 98.38 83 SER A O 1
ATOM 655 N N . TRP A 1 84 ? -3.453 3.219 16.796 1.00 98.19 84 TRP A N 1
ATOM 656 C CA . TRP A 1 84 ? -3.984 4.291 15.961 1.00 98.19 84 TRP A CA 1
ATOM 657 C C . TRP A 1 84 ? -2.901 5.190 15.371 1.00 98.19 84 TRP A C 1
ATOM 659 O O . TRP A 1 84 ? -3.003 5.580 14.208 1.00 98.19 84 TRP A O 1
ATOM 669 N N . LEU A 1 85 ? -1.841 5.491 16.126 1.00 98.50 85 LEU A N 1
ATOM 670 C CA . LEU A 1 85 ? -0.709 6.255 15.598 1.00 98.50 85 LEU A CA 1
ATOM 671 C C . LEU A 1 85 ? -0.024 5.510 14.445 1.00 98.50 85 LEU A C 1
ATOM 673 O O . LEU A 1 85 ? 0.248 6.119 13.409 1.00 98.50 85 LEU A O 1
ATOM 677 N N . ARG A 1 86 ? 0.183 4.193 14.585 1.00 98.44 86 ARG A N 1
ATOM 678 C CA . ARG A 1 86 ? 0.702 3.341 13.504 1.00 98.44 86 ARG A CA 1
ATOM 679 C C . ARG A 1 86 ? -0.256 3.268 12.325 1.00 98.44 86 ARG A C 1
ATOM 681 O O . ARG A 1 86 ? 0.192 3.429 11.196 1.00 98.44 86 ARG A O 1
ATOM 688 N N . TYR A 1 87 ? -1.554 3.101 12.573 1.00 98.62 87 TYR A N 1
ATOM 689 C CA . TYR A 1 87 ? -2.575 3.125 11.526 1.00 98.62 87 TYR A CA 1
ATOM 690 C C . TYR A 1 87 ? -2.487 4.409 10.705 1.00 98.62 87 TYR A C 1
ATOM 692 O O . TYR A 1 87 ? -2.270 4.346 9.499 1.00 98.62 87 TYR A O 1
ATOM 700 N N . ARG A 1 88 ? -2.543 5.575 11.358 1.00 98.19 88 ARG A N 1
ATOM 701 C CA . ARG A 1 88 ? -2.434 6.869 10.679 1.00 98.19 88 ARG A CA 1
ATOM 702 C C . ARG A 1 88 ? -1.126 6.989 9.900 1.00 98.19 88 ARG A C 1
ATOM 704 O O . ARG A 1 88 ? -1.134 7.458 8.768 1.00 98.19 88 ARG A O 1
ATOM 711 N N . PHE A 1 89 ? -0.009 6.568 10.489 1.00 98.69 89 PHE A N 1
ATOM 712 C CA . PHE A 1 89 ? 1.281 6.577 9.808 1.00 98.69 89 PHE A CA 1
ATOM 713 C C . PHE A 1 89 ? 1.252 5.719 8.536 1.00 98.69 89 PHE A C 1
ATOM 715 O O . PHE A 1 89 ? 1.594 6.212 7.463 1.00 98.69 89 PHE A O 1
ATOM 722 N N . PHE A 1 90 ? 0.797 4.467 8.625 1.00 98.69 90 PHE A N 1
ATOM 723 C CA . PHE A 1 90 ? 0.810 3.530 7.503 1.00 98.69 90 PHE A CA 1
ATOM 724 C C . PHE A 1 90 ? -0.207 3.852 6.405 1.00 98.69 90 PHE A C 1
ATOM 726 O O . PHE A 1 90 ? 0.094 3.616 5.235 1.00 98.69 90 PHE A O 1
ATOM 733 N N . MET A 1 91 ? -1.338 4.477 6.750 1.00 98.12 91 MET A N 1
ATOM 734 C CA . MET A 1 91 ? -2.289 5.023 5.772 1.00 98.12 91 MET A CA 1
ATOM 735 C C . MET A 1 91 ? -1.631 6.038 4.822 1.00 98.12 91 MET A C 1
ATOM 737 O O . MET A 1 91 ? -1.993 6.098 3.652 1.00 98.12 91 MET A O 1
ATOM 741 N N . HIS A 1 92 ? -0.630 6.796 5.290 1.00 98.00 92 HIS A N 1
ATOM 742 C CA . HIS A 1 92 ? 0.122 7.746 4.458 1.00 98.00 92 HIS A CA 1
ATOM 743 C C . HIS A 1 92 ? 1.436 7.169 3.910 1.00 98.00 92 HIS A C 1
ATOM 745 O O . HIS A 1 92 ? 1.828 7.468 2.783 1.00 98.00 92 HIS A O 1
ATOM 751 N N . TYR A 1 93 ? 2.129 6.341 4.692 1.00 98.50 93 TYR A N 1
ATOM 752 C CA . TYR A 1 93 ? 3.432 5.770 4.341 1.00 98.50 93 TYR A CA 1
ATOM 753 C C . TYR A 1 93 ? 3.379 4.891 3.086 1.00 98.50 93 TYR A C 1
ATOM 755 O O . TYR A 1 93 ? 4.321 4.904 2.289 1.00 98.50 93 TYR A O 1
ATOM 763 N N . ALA A 1 94 ? 2.281 4.149 2.892 1.00 97.25 94 ALA A N 1
ATOM 764 C CA . ALA A 1 94 ? 2.099 3.274 1.736 1.00 97.25 94 ALA A CA 1
ATOM 765 C C . ALA A 1 94 ? 2.331 4.032 0.416 1.00 97.25 94 ALA A C 1
ATOM 767 O O . ALA A 1 94 ? 3.202 3.660 -0.373 1.00 97.25 94 ALA A O 1
ATOM 768 N N . GLU A 1 95 ? 1.612 5.138 0.215 1.00 94.69 95 GLU A N 1
ATOM 769 C CA . GLU A 1 95 ? 1.681 5.953 -1.004 1.00 94.69 95 GLU A CA 1
ATOM 770 C C . GLU A 1 95 ? 2.818 6.983 -0.965 1.00 94.69 95 GLU A C 1
ATOM 772 O O . GLU A 1 95 ? 3.458 7.233 -1.985 1.00 94.69 95 GLU A O 1
ATOM 777 N N . GLY A 1 96 ? 3.099 7.564 0.204 1.00 96.75 96 GLY A N 1
ATOM 778 C CA . GLY A 1 96 ? 4.053 8.664 0.350 1.00 96.75 96 GLY A CA 1
ATOM 779 C C . GLY A 1 96 ? 5.514 8.246 0.510 1.00 96.75 96 GLY A C 1
ATOM 780 O O . GLY A 1 96 ? 6.396 9.094 0.393 1.00 96.75 96 GLY A O 1
ATOM 781 N N . SER A 1 97 ? 5.802 6.974 0.806 1.00 97.69 97 SER A N 1
ATOM 782 C CA . SER A 1 97 ? 7.165 6.531 1.139 1.00 97.69 97 SER A CA 1
ATOM 783 C C . SER A 1 97 ? 7.639 5.336 0.318 1.00 97.69 97 SER A C 1
ATOM 785 O O . SER A 1 97 ? 8.616 5.458 -0.416 1.00 97.69 97 SER A O 1
ATOM 787 N N . ILE A 1 98 ? 6.959 4.189 0.386 1.00 97.00 98 ILE A N 1
ATOM 788 C CA . ILE A 1 98 ? 7.430 2.969 -0.298 1.00 97.00 98 ILE A CA 1
ATOM 789 C C . ILE A 1 98 ? 6.983 2.887 -1.769 1.00 97.00 98 ILE A C 1
ATOM 791 O O . ILE A 1 98 ? 7.730 2.405 -2.626 1.00 97.00 98 ILE A O 1
ATOM 795 N N . MET A 1 99 ? 5.787 3.379 -2.110 1.00 95.69 99 MET A N 1
ATOM 796 C CA . MET A 1 99 ? 5.295 3.344 -3.493 1.00 95.69 99 MET A CA 1
ATOM 797 C C . MET A 1 99 ? 6.148 4.153 -4.500 1.00 95.69 99 MET A C 1
ATOM 799 O O . MET A 1 99 ? 6.339 3.670 -5.621 1.00 95.69 99 MET A O 1
ATOM 803 N N . PRO A 1 100 ? 6.735 5.319 -4.158 1.00 96.62 100 PRO A N 1
ATOM 804 C CA . PRO A 1 100 ? 7.635 6.049 -5.051 1.00 96.62 100 PRO A CA 1
ATOM 805 C C . PRO A 1 100 ? 8.841 5.223 -5.514 1.00 96.62 100 PRO A C 1
ATOM 807 O O . PRO A 1 100 ? 9.193 5.264 -6.693 1.00 96.62 100 PRO A O 1
ATOM 810 N N . TRP A 1 101 ? 9.434 4.408 -4.634 1.00 96.75 101 TRP A N 1
ATOM 811 C CA . TRP A 1 101 ? 10.555 3.532 -4.998 1.00 96.75 101 TRP A CA 1
ATOM 812 C C . TRP A 1 101 ? 10.126 2.381 -5.907 1.00 96.75 101 TRP A C 1
ATOM 814 O O . TRP A 1 101 ? 10.834 2.049 -6.859 1.00 96.75 101 TRP A O 1
ATOM 824 N N . ASN A 1 102 ? 8.925 1.837 -5.689 1.00 95.50 102 ASN A N 1
ATOM 825 C CA . ASN A 1 102 ? 8.302 0.892 -6.614 1.00 95.50 102 ASN A CA 1
ATOM 826 C C . ASN A 1 102 ? 8.100 1.497 -8.009 1.00 95.50 102 ASN A C 1
ATOM 828 O O . ASN A 1 102 ? 8.432 0.862 -9.013 1.00 95.50 102 ASN A O 1
ATOM 832 N N . LEU A 1 103 ? 7.591 2.730 -8.082 1.00 94.38 103 LEU A N 1
ATOM 833 C CA . LEU A 1 103 ? 7.417 3.449 -9.343 1.00 94.38 103 LEU A CA 1
ATOM 834 C C . LEU A 1 103 ? 8.763 3.730 -10.020 1.00 94.38 103 LEU A C 1
ATOM 836 O O . LEU A 1 103 ? 8.896 3.530 -11.227 1.00 94.38 103 LEU A O 1
ATOM 840 N N . PHE A 1 104 ? 9.770 4.162 -9.261 1.00 96.06 104 PHE A N 1
ATOM 841 C CA . PHE A 1 104 ? 11.081 4.464 -9.819 1.00 96.06 104 PHE A CA 1
ATOM 842 C C . PHE A 1 104 ? 11.758 3.208 -10.380 1.00 96.06 104 PHE A C 1
ATOM 844 O O . PHE A 1 104 ? 12.216 3.211 -11.523 1.00 96.06 104 PHE A O 1
ATOM 851 N N . GLN A 1 105 ? 11.714 2.095 -9.646 1.00 95.50 105 GLN A N 1
ATOM 852 C CA . GLN A 1 105 ? 12.196 0.804 -10.135 1.00 95.50 105 GLN A CA 1
ATOM 853 C C . GLN A 1 105 ? 11.433 0.337 -11.383 1.00 95.50 105 GLN A C 1
ATOM 855 O O . GLN A 1 105 ? 12.052 -0.146 -12.332 1.00 95.50 105 GLN A O 1
ATOM 860 N N . PHE A 1 106 ? 10.112 0.530 -11.432 1.00 93.38 106 PHE A N 1
ATOM 861 C CA . PHE A 1 106 ? 9.313 0.241 -12.624 1.00 93.38 106 PHE A CA 1
ATOM 862 C C . PHE A 1 106 ? 9.745 1.086 -13.835 1.00 93.38 106 PHE A C 1
ATOM 864 O O . PHE A 1 106 ? 9.866 0.567 -14.946 1.00 93.38 106 PHE A O 1
ATOM 871 N N . ILE A 1 107 ? 10.029 2.379 -13.653 1.00 93.69 107 ILE A N 1
ATOM 872 C CA . ILE A 1 107 ? 10.547 3.243 -14.727 1.00 93.69 107 ILE A CA 1
ATOM 873 C C . ILE A 1 107 ? 11.896 2.715 -15.231 1.00 93.69 107 ILE A C 1
ATOM 875 O O . ILE A 1 107 ? 12.074 2.560 -16.440 1.00 93.69 107 ILE A O 1
ATOM 879 N N . LEU A 1 108 ? 12.816 2.363 -14.327 1.00 94.81 108 LEU A N 1
ATOM 880 C CA . LEU A 1 108 ? 14.119 1.799 -14.693 1.00 94.81 108 LEU A CA 1
ATOM 881 C C . LEU A 1 108 ? 13.989 0.478 -15.468 1.00 94.81 108 LEU A C 1
ATOM 883 O O . LEU A 1 108 ? 14.688 0.284 -16.462 1.00 94.81 108 LEU A O 1
ATOM 887 N N . GLN A 1 109 ? 13.070 -0.406 -15.068 1.00 92.06 109 GLN A N 1
ATOM 888 C CA . GLN A 1 109 ? 12.776 -1.650 -15.790 1.00 92.06 109 GLN A CA 1
ATOM 889 C C . GLN A 1 109 ? 12.262 -1.385 -17.213 1.00 92.06 109 GLN A C 1
ATOM 891 O O . GLN A 1 109 ? 12.664 -2.074 -18.155 1.00 92.06 109 GLN A O 1
ATOM 896 N N . ASN A 1 110 ? 11.417 -0.366 -17.401 1.00 90.62 110 ASN A N 1
ATOM 897 C CA . ASN A 1 110 ? 10.941 0.020 -18.732 1.00 90.62 110 ASN A CA 1
ATOM 898 C C . ASN A 1 110 ? 12.070 0.591 -19.603 1.00 90.62 110 ASN A C 1
ATOM 900 O O . ASN A 1 110 ? 12.165 0.231 -20.775 1.00 90.62 110 ASN A O 1
ATOM 904 N N . VAL A 1 111 ? 12.965 1.410 -19.036 1.00 92.81 111 VAL A N 1
ATOM 905 C CA . VAL A 1 111 ? 14.161 1.904 -19.744 1.00 92.81 111 VAL A CA 1
ATOM 906 C C . VAL A 1 111 ? 15.062 0.738 -20.160 1.00 92.81 111 VAL A C 1
ATOM 908 O O . VAL A 1 111 ? 15.469 0.650 -21.318 1.00 92.81 111 VAL A O 1
ATOM 911 N N . GLN A 1 112 ? 15.310 -0.217 -19.258 1.00 90.12 112 GLN A N 1
ATOM 912 C CA . GLN A 1 112 ? 16.069 -1.433 -19.573 1.00 90.12 112 GLN A CA 1
ATOM 913 C C . GLN A 1 112 ? 15.386 -2.315 -20.613 1.00 90.12 112 GLN A C 1
ATOM 915 O O . GLN A 1 112 ? 16.069 -3.039 -21.327 1.00 90.12 112 GLN A O 1
ATOM 920 N N . SER A 1 113 ? 14.064 -2.262 -20.741 1.00 89.12 113 SER A N 1
ATOM 921 C CA . SER A 1 113 ? 13.306 -3.060 -21.712 1.00 89.12 113 SER A CA 1
ATOM 922 C C . SER A 1 113 ? 13.095 -2.341 -23.048 1.00 89.12 113 SER A C 1
ATOM 924 O O . SER A 1 113 ? 12.544 -2.932 -23.974 1.00 89.12 113 SER A O 1
ATOM 926 N N . ALA A 1 114 ? 13.558 -1.093 -23.186 1.00 89.38 114 ALA A N 1
ATOM 927 C CA . ALA A 1 114 ? 13.366 -0.306 -24.398 1.00 89.38 114 ALA A CA 1
ATOM 928 C C . ALA A 1 114 ? 13.987 -0.992 -25.637 1.00 89.38 114 ALA A C 1
ATOM 930 O O . ALA A 1 114 ? 15.100 -1.538 -25.540 1.00 89.38 114 ALA A O 1
ATOM 931 N N . PRO A 1 115 ? 13.302 -0.962 -26.798 1.00 88.81 115 PRO A N 1
ATOM 932 C CA . PRO A 1 115 ? 13.804 -1.533 -28.043 1.00 88.81 115 PRO A CA 1
ATOM 933 C C . PRO A 1 115 ? 14.883 -0.615 -28.629 1.00 88.81 115 PRO A C 1
ATOM 935 O O . PRO A 1 115 ? 14.598 0.295 -29.402 1.00 88.81 115 PRO A O 1
ATOM 938 N N . VAL A 1 116 ? 16.132 -0.836 -28.221 1.00 93.56 116 VAL A N 1
ATOM 939 C CA . VAL A 1 116 ? 17.316 -0.114 -28.710 1.00 93.56 116 VAL A CA 1
ATOM 940 C C . VAL A 1 116 ? 18.276 -1.076 -29.415 1.00 93.56 116 VAL A C 1
ATOM 942 O O . VAL A 1 116 ? 18.270 -2.270 -29.098 1.00 93.56 116 VAL A O 1
ATOM 945 N N . PRO A 1 117 ? 19.133 -0.587 -30.330 1.00 94.75 117 PRO A N 1
ATOM 946 C CA . PRO A 1 117 ? 20.163 -1.409 -30.951 1.00 94.75 117 PRO A CA 1
ATOM 947 C C . PRO A 1 117 ? 21.059 -2.112 -29.924 1.00 94.75 117 PRO A C 1
ATOM 949 O O . PRO A 1 117 ? 21.407 -1.542 -28.885 1.00 94.75 117 PRO A O 1
ATOM 952 N N . PHE A 1 118 ? 21.471 -3.345 -30.235 1.00 94.44 118 PHE A N 1
ATOM 953 C CA . PHE A 1 118 ? 22.197 -4.212 -29.300 1.00 94.44 118 PHE A CA 1
ATOM 954 C C . PHE A 1 118 ? 23.506 -3.595 -28.784 1.00 94.44 118 PHE A C 1
ATOM 956 O O . PHE A 1 118 ? 23.904 -3.892 -27.666 1.00 94.44 118 PHE A O 1
ATOM 963 N N . PHE A 1 119 ? 24.150 -2.716 -29.558 1.00 94.06 119 PHE A N 1
ATOM 964 C CA . PHE A 1 119 ? 25.402 -2.054 -29.178 1.00 94.06 119 PHE A CA 1
ATOM 965 C C . PHE A 1 119 ? 25.213 -0.905 -28.171 1.00 94.06 119 PHE A C 1
ATOM 967 O O . PHE A 1 119 ? 26.147 -0.569 -27.451 1.00 94.06 119 PHE A O 1
ATOM 974 N N . ILE A 1 120 ? 24.010 -0.324 -28.069 1.00 94.62 120 ILE A N 1
ATOM 975 C CA . ILE A 1 120 ? 23.682 0.722 -27.077 1.00 94.62 120 ILE A CA 1
ATOM 976 C C . ILE A 1 120 ? 23.247 0.089 -25.749 1.00 94.62 120 ILE A C 1
ATOM 978 O O . ILE A 1 120 ? 23.478 0.642 -24.670 1.00 94.62 120 ILE A O 1
ATOM 982 N N . LYS A 1 121 ? 22.633 -1.098 -25.818 1.00 94.31 121 LYS A N 1
ATOM 983 C CA . LYS A 1 121 ? 22.065 -1.811 -24.668 1.00 94.31 121 LYS A CA 1
ATOM 984 C C . LYS A 1 121 ? 23.025 -1.951 -23.470 1.00 94.31 121 LYS A C 1
ATOM 986 O O . LYS A 1 121 ? 22.565 -1.706 -22.353 1.00 94.31 121 LYS A O 1
ATOM 991 N N . PRO A 1 122 ? 24.325 -2.275 -23.641 1.00 95.69 122 PRO A N 1
ATOM 992 C CA . PRO A 1 122 ? 25.258 -2.405 -22.523 1.00 95.69 122 PRO A CA 1
ATOM 993 C C . PRO A 1 122 ? 25.431 -1.106 -21.731 1.00 95.69 122 PRO A C 1
ATOM 995 O O . PRO A 1 122 ? 25.440 -1.141 -20.504 1.00 95.69 122 PRO A O 1
ATOM 998 N N . ILE A 1 123 ? 25.493 0.043 -22.413 1.00 96.44 123 ILE A N 1
ATOM 999 C CA . ILE A 1 123 ? 25.672 1.357 -21.776 1.00 96.44 123 ILE A CA 1
ATOM 1000 C C . ILE A 1 123 ? 24.438 1.707 -20.936 1.00 96.44 123 ILE A C 1
ATOM 1002 O O . ILE A 1 123 ? 24.566 2.095 -19.776 1.00 96.44 123 ILE A O 1
ATOM 1006 N N . ILE A 1 124 ? 23.235 1.506 -21.487 1.00 95.62 124 ILE A N 1
ATOM 1007 C CA . ILE A 1 124 ? 21.977 1.722 -20.752 1.00 95.62 124 ILE A CA 1
ATOM 1008 C C . ILE A 1 124 ? 21.911 0.810 -19.525 1.00 95.62 124 ILE A C 1
ATOM 1010 O O . ILE A 1 124 ? 21.594 1.270 -18.428 1.00 95.62 124 ILE A O 1
ATOM 1014 N N . ASN A 1 125 ? 22.233 -0.475 -19.691 1.00 95.50 125 ASN A N 1
ATOM 1015 C CA . ASN A 1 125 ? 22.214 -1.433 -18.591 1.00 95.50 125 ASN A CA 1
ATOM 1016 C C . ASN A 1 125 ? 23.199 -1.048 -17.483 1.00 95.50 125 ASN A C 1
ATOM 1018 O O . ASN A 1 125 ? 22.842 -1.155 -16.312 1.00 95.50 125 ASN A O 1
ATOM 1022 N N . MET A 1 126 ? 24.390 -0.557 -17.838 1.00 97.06 126 MET A N 1
ATOM 1023 C CA . MET A 1 126 ? 25.386 -0.074 -16.882 1.00 97.06 126 MET A CA 1
ATOM 1024 C C . MET A 1 126 ? 24.861 1.115 -16.068 1.00 97.06 126 MET A C 1
ATOM 1026 O O . MET A 1 126 ? 24.889 1.064 -14.840 1.00 97.06 126 MET A O 1
ATOM 1030 N N . ILE A 1 127 ? 24.316 2.144 -16.729 1.00 96.56 127 ILE A N 1
ATOM 1031 C CA . ILE A 1 127 ? 23.764 3.332 -16.053 1.00 96.56 127 ILE A CA 1
ATOM 1032 C C . ILE A 1 127 ? 22.610 2.936 -15.126 1.00 96.56 127 ILE A C 1
ATOM 1034 O O . ILE A 1 127 ? 22.587 3.318 -13.956 1.00 96.56 127 ILE A O 1
ATOM 1038 N N . VAL A 1 128 ? 21.660 2.130 -15.615 1.00 96.56 128 VAL A N 1
ATOM 1039 C CA . VAL A 1 128 ? 20.530 1.685 -14.787 1.00 96.56 128 VAL A CA 1
ATOM 1040 C C . VAL A 1 128 ? 21.008 0.836 -13.609 1.00 96.56 128 VAL A C 1
ATOM 1042 O O . VAL A 1 128 ? 20.494 0.997 -12.503 1.00 96.56 128 VAL A O 1
ATOM 1045 N N . SER A 1 129 ? 21.998 -0.036 -13.813 1.00 95.75 129 SER A N 1
ATOM 1046 C CA . SER A 1 129 ? 22.578 -0.836 -12.732 1.00 95.75 129 SER A CA 1
ATOM 1047 C C . SER A 1 129 ? 23.199 0.045 -11.650 1.00 95.75 129 SER A C 1
ATOM 1049 O O . SER A 1 129 ? 22.973 -0.217 -10.473 1.00 95.75 129 SER A O 1
ATOM 1051 N N . GLN A 1 130 ? 23.922 1.105 -12.029 1.00 96.94 130 GLN A N 1
ATOM 1052 C CA . GLN A 1 130 ? 24.515 2.056 -11.083 1.00 96.94 130 GLN A CA 1
ATOM 1053 C C . GLN A 1 130 ? 23.450 2.812 -10.282 1.00 96.94 130 GLN A C 1
ATOM 1055 O O . GLN A 1 130 ? 23.554 2.900 -9.060 1.00 96.94 130 GLN A O 1
ATOM 1060 N N . ILE A 1 131 ? 22.396 3.309 -10.939 1.00 96.56 131 ILE A N 1
ATOM 1061 C CA . ILE A 1 131 ? 21.276 3.977 -10.253 1.00 96.56 131 ILE A CA 1
ATOM 1062 C C . ILE A 1 131 ? 20.594 3.005 -9.287 1.00 96.56 131 ILE A C 1
ATOM 1064 O O . ILE A 1 131 ? 20.282 3.362 -8.149 1.00 96.56 131 ILE A O 1
ATOM 1068 N N . ARG A 1 132 ? 20.382 1.756 -9.719 1.00 95.75 132 ARG A N 1
ATOM 1069 C CA . ARG A 1 132 ? 19.772 0.732 -8.874 1.00 95.75 132 ARG A CA 1
ATOM 1070 C C . ARG A 1 132 ? 20.621 0.468 -7.633 1.00 95.75 132 ARG A C 1
ATOM 1072 O O . ARG A 1 132 ? 20.087 0.544 -6.533 1.00 95.75 132 ARG A O 1
ATOM 1079 N N . SER A 1 133 ? 21.921 0.219 -7.792 1.00 95.56 133 SER A N 1
ATOM 1080 C CA . SER A 1 133 ? 22.814 -0.069 -6.665 1.00 95.56 133 SER A CA 1
ATOM 1081 C C . SER A 1 133 ? 23.008 1.124 -5.730 1.00 95.56 133 SER A C 1
ATOM 1083 O O . SER A 1 133 ? 23.097 0.930 -4.524 1.00 95.56 133 SER A O 1
ATOM 1085 N N . ALA A 1 134 ? 23.071 2.347 -6.267 1.00 96.19 134 ALA A N 1
ATOM 1086 C CA . ALA A 1 134 ? 23.361 3.544 -5.481 1.00 96.19 134 ALA A CA 1
ATOM 1087 C C . ALA A 1 134 ? 22.129 4.130 -4.774 1.00 96.19 134 ALA A C 1
ATOM 1089 O O . ALA A 1 134 ? 22.274 4.731 -3.714 1.00 96.19 134 ALA A O 1
ATOM 1090 N N . ALA A 1 135 ? 20.931 3.978 -5.351 1.00 95.38 135 ALA A N 1
ATOM 1091 C CA . ALA A 1 135 ? 19.718 4.611 -4.834 1.00 95.38 135 ALA A CA 1
ATOM 1092 C C . ALA A 1 135 ? 18.588 3.615 -4.554 1.00 95.38 135 ALA A C 1
ATOM 1094 O O . ALA A 1 135 ? 18.084 3.564 -3.440 1.00 95.38 135 ALA A O 1
ATOM 1095 N N . VAL A 1 136 ? 18.179 2.804 -5.530 1.00 96.31 136 VAL A N 1
ATOM 1096 C CA . VAL A 1 136 ? 16.937 2.012 -5.412 1.00 96.31 136 VAL A CA 1
ATOM 1097 C C . VAL A 1 136 ? 17.064 0.859 -4.417 1.00 96.31 136 VAL A C 1
ATOM 1099 O O . VAL A 1 136 ? 16.221 0.698 -3.538 1.00 96.31 136 VAL A O 1
ATOM 1102 N N . THR A 1 137 ? 18.119 0.058 -4.546 1.00 96.25 137 THR A N 1
ATOM 1103 C CA . THR A 1 137 ? 18.370 -1.116 -3.704 1.00 96.25 137 THR A CA 1
ATOM 1104 C C . THR A 1 137 ? 18.507 -0.730 -2.223 1.00 96.25 137 THR A C 1
ATOM 1106 O O . THR A 1 137 ? 17.772 -1.304 -1.419 1.00 96.25 137 THR A O 1
ATOM 1109 N N . PRO A 1 138 ? 19.332 0.267 -1.830 1.00 97.12 138 PRO A N 1
ATOM 1110 C CA . PRO A 1 138 ? 19.419 0.695 -0.430 1.00 97.12 138 PRO A CA 1
ATOM 1111 C C . PRO A 1 138 ? 18.087 1.178 0.154 1.00 97.12 138 PRO A C 1
ATOM 1113 O O . PRO A 1 138 ? 17.827 0.997 1.342 1.00 97.12 138 PRO A O 1
ATOM 1116 N N . GLN A 1 139 ? 17.229 1.781 -0.671 1.00 97.69 139 GLN A N 1
ATOM 1117 C CA . GLN A 1 139 ? 15.933 2.289 -0.225 1.00 97.69 139 GLN A CA 1
ATOM 1118 C C . GLN A 1 139 ? 14.946 1.152 0.017 1.00 97.69 139 GLN A C 1
ATOM 1120 O O . GLN A 1 139 ? 14.321 1.121 1.073 1.00 97.69 139 GLN A O 1
ATOM 1125 N N . PHE A 1 140 ? 14.863 0.163 -0.879 1.00 97.62 140 PHE A N 1
ATOM 1126 C CA . PHE A 1 140 ? 14.090 -1.051 -0.592 1.00 97.62 140 PHE A CA 1
ATOM 1127 C C . PHE A 1 140 ? 14.574 -1.745 0.678 1.00 97.62 140 PHE A C 1
ATOM 1129 O O . PHE A 1 140 ? 13.752 -2.105 1.512 1.00 97.62 140 PHE A O 1
ATOM 1136 N N . GLU A 1 141 ? 15.887 -1.873 0.865 1.00 97.50 141 GLU A N 1
ATOM 1137 C CA . GLU A 1 141 ? 16.447 -2.468 2.077 1.00 97.50 141 GLU A CA 1
ATOM 1138 C C . GLU A 1 141 ? 16.061 -1.681 3.335 1.00 97.50 141 GLU A C 1
ATOM 1140 O O . GLU A 1 141 ? 15.568 -2.274 4.290 1.00 97.50 141 GLU A O 1
ATOM 1145 N N . THR A 1 142 ? 16.181 -0.353 3.306 1.00 98.06 142 THR A N 1
ATOM 1146 C CA . THR A 1 142 ? 15.772 0.525 4.415 1.00 98.06 142 THR A CA 1
ATOM 1147 C C . THR A 1 142 ? 14.284 0.371 4.734 1.00 98.06 142 THR A C 1
ATOM 1149 O O . THR A 1 142 ? 13.905 0.176 5.890 1.00 98.06 142 THR A O 1
ATOM 1152 N N . HIS A 1 143 ? 13.423 0.430 3.714 1.00 98.31 143 HIS A N 1
ATOM 1153 C CA . HIS A 1 143 ? 11.977 0.313 3.887 1.00 98.31 143 HIS A CA 1
ATOM 1154 C C . HIS A 1 143 ? 11.575 -1.079 4.388 1.00 98.31 143 HIS A C 1
ATOM 1156 O O . HIS A 1 143 ? 10.746 -1.184 5.289 1.00 98.31 143 HIS A O 1
ATOM 1162 N N . PHE A 1 144 ? 12.176 -2.149 3.868 1.00 98.31 144 PHE A N 1
ATOM 1163 C CA . PHE A 1 144 ? 11.880 -3.510 4.308 1.00 98.31 144 PHE A CA 1
ATOM 1164 C C . PHE A 1 144 ? 12.400 -3.792 5.719 1.00 98.31 144 PHE A C 1
ATOM 1166 O O . PHE A 1 144 ? 11.653 -4.332 6.531 1.00 98.31 144 PHE A O 1
ATOM 1173 N N . GLN A 1 145 ? 13.609 -3.350 6.076 1.00 98.31 145 GLN A N 1
ATOM 1174 C CA . GLN A 1 145 ? 14.100 -3.429 7.458 1.00 98.31 145 GLN A CA 1
ATOM 1175 C C . GLN A 1 145 ? 13.179 -2.674 8.423 1.00 98.31 145 GLN A C 1
ATOM 1177 O O . GLN A 1 145 ? 12.834 -3.191 9.488 1.00 98.31 145 GLN A O 1
ATOM 1182 N N . PHE A 1 146 ? 12.726 -1.477 8.037 1.00 98.62 146 PHE A N 1
ATOM 1183 C CA . PHE A 1 146 ? 11.761 -0.721 8.825 1.00 98.62 146 PHE A CA 1
ATOM 1184 C C . PHE A 1 146 ? 10.453 -1.501 8.997 1.00 98.62 146 PHE A C 1
ATOM 1186 O O . PHE A 1 146 ? 10.034 -1.720 10.129 1.00 98.62 146 PHE A O 1
ATOM 1193 N N . ILE A 1 147 ? 9.832 -1.982 7.920 1.00 98.50 147 ILE A N 1
ATOM 1194 C CA . ILE A 1 147 ? 8.558 -2.716 7.990 1.00 98.50 147 ILE A CA 1
ATOM 1195 C C . ILE A 1 147 ? 8.700 -3.998 8.817 1.00 98.50 147 ILE A C 1
ATOM 1197 O O . ILE A 1 147 ? 7.862 -4.265 9.676 1.00 98.50 147 ILE A O 1
ATOM 1201 N N . GLU A 1 148 ? 9.782 -4.755 8.636 1.00 98.06 148 GLU A N 1
ATOM 1202 C CA . GLU A 1 148 ? 10.072 -5.934 9.452 1.00 98.06 148 GLU A CA 1
ATOM 1203 C C . GLU A 1 148 ? 10.184 -5.570 10.942 1.00 98.06 148 GLU A C 1
ATOM 1205 O O . GLU A 1 148 ? 9.618 -6.255 11.795 1.00 98.06 148 GLU A O 1
ATOM 1210 N N . SER A 1 149 ? 10.860 -4.463 11.274 1.00 98.19 149 SER A N 1
ATOM 1211 C CA . SER A 1 149 ? 10.942 -3.974 12.6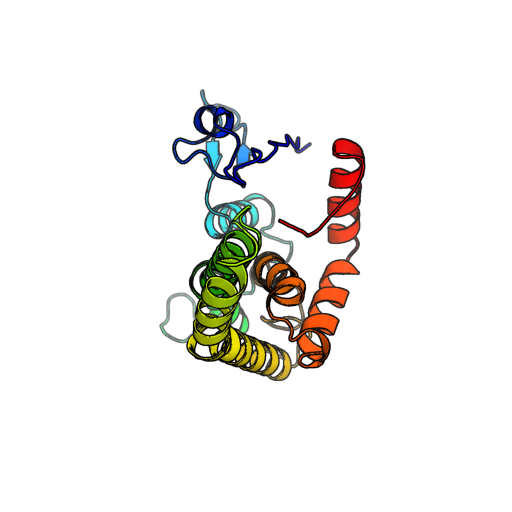57 1.00 98.19 149 SER A CA 1
ATOM 1212 C C . SER A 1 149 ? 9.572 -3.584 13.223 1.00 98.19 149 SER A C 1
ATOM 1214 O O . SER A 1 149 ? 9.284 -3.847 14.393 1.00 98.19 149 SER A O 1
ATOM 1216 N N . GLN A 1 150 ? 8.699 -3.005 12.395 1.00 98.31 150 GLN A N 1
ATOM 1217 C CA . GLN A 1 150 ? 7.346 -2.624 12.793 1.00 98.31 150 GLN A CA 1
ATOM 1218 C C . GLN A 1 150 ? 6.477 -3.859 13.041 1.00 98.31 150 GLN A C 1
ATOM 1220 O O . GLN A 1 150 ? 5.751 -3.882 14.032 1.00 98.31 150 GLN A O 1
ATOM 1225 N N . LEU A 1 151 ? 6.613 -4.907 12.222 1.00 98.25 151 LEU A N 1
ATOM 1226 C CA . LEU A 1 151 ? 5.960 -6.200 12.450 1.00 98.25 151 LEU A CA 1
ATOM 1227 C C . LEU A 1 151 ? 6.445 -6.855 13.752 1.00 98.25 151 LEU A C 1
ATOM 1229 O O . LEU A 1 151 ? 5.626 -7.298 14.551 1.00 98.25 151 LEU A O 1
ATOM 1233 N N . LYS A 1 152 ? 7.760 -6.853 14.019 1.00 97.62 152 LYS A N 1
ATOM 1234 C CA . LYS A 1 152 ? 8.341 -7.398 15.265 1.00 97.62 152 LYS A CA 1
ATOM 1235 C C . LYS A 1 152 ? 7.861 -6.669 16.521 1.00 97.62 152 LYS A C 1
ATOM 1237 O O . LYS A 1 152 ? 7.749 -7.276 17.579 1.00 97.62 152 LYS A O 1
ATOM 1242 N N . THR A 1 153 ? 7.608 -5.369 16.409 1.00 97.75 153 THR A N 1
ATOM 1243 C CA . THR A 1 153 ? 7.198 -4.505 17.527 1.00 97.75 153 THR A CA 1
ATOM 1244 C C . THR A 1 153 ? 5.708 -4.185 17.499 1.00 97.75 153 THR A C 1
ATOM 1246 O O . THR A 1 153 ? 5.294 -3.198 18.098 1.00 97.75 153 THR A O 1
ATOM 1249 N N . SER A 1 154 ? 4.906 -4.962 16.769 1.00 98.19 154 SER A N 1
ATOM 1250 C CA . SER A 1 154 ? 3.473 -4.718 16.618 1.00 98.19 154 SER A CA 1
ATOM 1251 C C . SER A 1 154 ? 2.775 -4.537 17.981 1.00 98.19 154 SER A C 1
ATOM 1253 O O . SER A 1 154 ? 3.028 -5.326 18.903 1.00 98.19 154 SER A O 1
ATOM 1255 N N . PRO A 1 155 ? 1.901 -3.518 18.143 1.00 97.94 155 PRO A N 1
ATOM 1256 C CA . PRO A 1 155 ? 1.224 -3.245 19.408 1.00 97.94 155 PRO A CA 1
ATOM 1257 C C . PRO A 1 155 ? 0.527 -4.487 19.966 1.00 97.94 155 PRO A C 1
ATOM 1259 O O . PRO A 1 155 ? -0.091 -5.253 19.228 1.00 97.94 155 PRO A O 1
ATOM 1262 N N . ASN A 1 156 ? 0.597 -4.679 21.284 1.00 95.69 156 ASN A N 1
ATOM 1263 C CA . ASN A 1 156 ? 0.014 -5.839 21.972 1.00 95.69 156 ASN A CA 1
ATOM 1264 C C . ASN A 1 156 ? 0.523 -7.200 21.453 1.00 95.69 156 ASN A C 1
ATOM 1266 O O . ASN A 1 156 ? -0.209 -8.185 21.505 1.00 95.69 156 ASN A O 1
ATOM 1270 N N . SER A 1 157 ? 1.769 -7.266 20.964 1.00 94.56 157 SER A N 1
ATOM 1271 C CA . SER A 1 157 ? 2.352 -8.479 20.356 1.00 94.56 157 SER A CA 1
ATOM 1272 C C . SER A 1 157 ? 1.506 -9.020 19.198 1.00 94.56 157 SER A C 1
ATOM 1274 O O . SER A 1 157 ? 1.333 -10.229 19.038 1.00 94.56 157 SER A O 1
ATOM 1276 N N . GLY A 1 158 ? 0.916 -8.106 18.428 1.00 96.06 158 GLY A N 1
ATOM 1277 C CA . GLY A 1 158 ? 0.015 -8.441 17.343 1.00 96.06 158 GLY A CA 1
ATOM 1278 C C . GLY A 1 158 ? 0.715 -9.005 16.108 1.00 96.06 158 GLY A C 1
ATOM 1279 O O . GLY A 1 158 ? 1.933 -8.968 15.964 1.00 96.06 158 GLY A O 1
ATOM 1280 N N . GLN A 1 159 ? -0.091 -9.538 15.192 1.00 96.50 159 GLN A N 1
ATOM 1281 C CA . GLN A 1 159 ? 0.381 -10.143 13.939 1.00 96.50 159 GLN A CA 1
ATOM 1282 C C . GLN A 1 159 ? 0.268 -9.214 12.716 1.00 96.50 159 GLN A C 1
ATOM 1284 O O . GLN A 1 159 ? 0.684 -9.599 11.623 1.00 96.50 159 GLN A O 1
ATOM 1289 N N . PHE A 1 160 ? -0.321 -8.025 12.882 1.00 98.38 160 PHE A N 1
ATOM 1290 C CA . PHE A 1 160 ? -0.489 -7.002 11.843 1.00 98.38 160 PHE A CA 1
ATOM 1291 C C . PHE A 1 160 ? 0.293 -5.730 12.192 1.00 98.38 160 PHE A C 1
ATOM 1293 O O . PHE A 1 160 ? 0.804 -5.598 13.300 1.00 98.38 160 PHE A O 1
ATOM 1300 N N . LEU A 1 161 ? 0.397 -4.761 11.281 1.00 98.44 161 LEU A N 1
ATOM 1301 C CA . LEU A 1 161 ? 1.230 -3.564 11.495 1.00 98.44 161 LEU A CA 1
ATOM 1302 C C . LEU A 1 161 ? 0.739 -2.679 12.650 1.00 98.44 161 LEU A C 1
ATOM 1304 O O . LEU A 1 161 ? 1.535 -1.998 13.302 1.00 98.44 161 LEU A O 1
ATOM 1308 N N . CYS A 1 162 ? -0.569 -2.698 12.904 1.00 98.38 162 CYS A N 1
ATOM 1309 C CA . CYS A 1 162 ? -1.220 -1.837 13.890 1.00 98.38 162 CYS A CA 1
ATOM 1310 C C . CYS A 1 162 ? -1.658 -2.585 15.155 1.00 98.38 162 CYS A C 1
ATOM 1312 O O . CYS A 1 162 ? -2.224 -1.969 16.056 1.00 98.38 162 CYS A O 1
ATOM 1314 N N . GLY A 1 163 ? -1.398 -3.888 15.254 1.00 97.94 163 GLY A N 1
ATOM 1315 C CA . GLY A 1 163 ? -1.724 -4.686 16.430 1.00 97.94 163 GLY A CA 1
ATOM 1316 C C . GLY A 1 163 ? -2.271 -6.075 16.089 1.00 97.94 163 GLY A C 1
ATOM 1317 O O . GLY A 1 163 ? -1.872 -6.664 15.080 1.00 97.94 163 GLY A O 1
ATOM 1318 N N . PRO A 1 164 ? -3.129 -6.655 16.949 1.00 97.25 164 PRO A N 1
ATOM 1319 C CA . PRO A 1 164 ? -3.592 -8.036 16.798 1.00 97.25 164 PRO A CA 1
ATOM 1320 C C . PRO A 1 164 ? -4.612 -8.216 15.668 1.00 97.25 164 PRO A C 1
ATOM 1322 O O . PRO A 1 164 ? -4.690 -9.302 15.084 1.00 97.25 164 PRO A O 1
ATOM 1325 N N . ASP A 1 165 ? -5.339 -7.149 15.335 1.00 96.12 165 ASP A N 1
ATOM 1326 C CA . ASP A 1 165 ? -6.417 -7.135 14.351 1.00 96.12 165 ASP A CA 1
ATOM 1327 C C . ASP A 1 165 ? -5.992 -6.447 13.051 1.00 96.12 165 ASP A C 1
ATOM 1329 O O . ASP A 1 165 ? -5.159 -5.538 13.045 1.00 96.12 165 ASP A O 1
ATOM 1333 N N . LEU A 1 166 ? -6.584 -6.885 11.936 1.00 97.62 166 LEU A N 1
ATOM 1334 C CA . LEU A 1 166 ? -6.363 -6.259 10.634 1.00 97.62 166 LEU A CA 1
ATOM 1335 C C . LEU A 1 166 ? -6.959 -4.854 10.626 1.00 97.62 166 LEU A C 1
ATOM 1337 O O . LEU A 1 166 ? -8.135 -4.678 10.938 1.00 97.62 166 LEU A O 1
ATOM 1341 N N . THR A 1 167 ? -6.186 -3.901 10.122 1.00 98.44 167 THR A N 1
ATOM 1342 C CA . THR A 1 167 ? -6.644 -2.541 9.852 1.00 98.44 167 THR A CA 1
ATOM 1343 C C . THR A 1 167 ? -6.650 -2.214 8.361 1.00 98.44 167 THR A C 1
ATOM 1345 O O . THR A 1 167 ? -6.075 -2.926 7.536 1.00 98.44 167 THR A O 1
ATOM 1348 N N . ALA A 1 168 ? -7.280 -1.101 7.990 1.00 98.19 168 ALA A N 1
ATOM 1349 C CA . ALA A 1 168 ? -7.249 -0.620 6.611 1.00 98.19 168 ALA A CA 1
ATOM 1350 C C . ALA A 1 168 ? -5.822 -0.267 6.139 1.00 98.19 168 ALA A C 1
ATOM 1352 O O . ALA A 1 168 ? -5.508 -0.409 4.958 1.00 98.19 168 ALA A O 1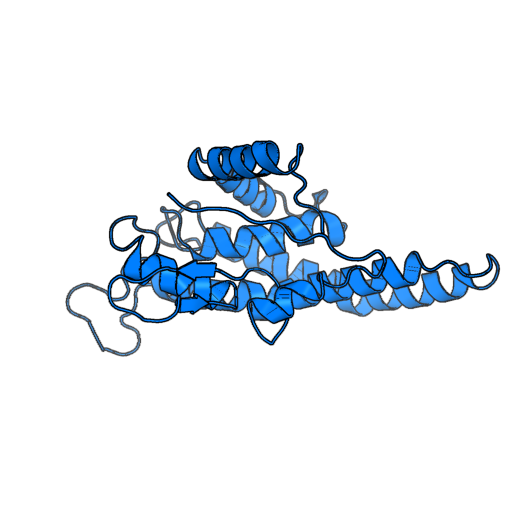
ATOM 1353 N N . ALA A 1 169 ? -4.933 0.092 7.071 1.00 98.44 169 ALA A N 1
ATOM 1354 C CA . ALA A 1 169 ? -3.523 0.321 6.784 1.00 98.44 169 ALA A CA 1
ATOM 1355 C C . ALA A 1 169 ? -2.816 -0.953 6.295 1.00 98.44 169 ALA A C 1
ATOM 1357 O O . ALA A 1 169 ? -2.004 -0.880 5.379 1.00 98.44 169 ALA A O 1
ATOM 1358 N N . ASP A 1 170 ? -3.162 -2.126 6.838 1.00 98.56 170 ASP A N 1
ATOM 1359 C CA . ASP A 1 170 ? -2.629 -3.409 6.366 1.00 98.56 170 ASP A CA 1
ATOM 1360 C C . ASP A 1 170 ? -3.084 -3.717 4.931 1.00 98.56 170 ASP A C 1
ATOM 1362 O O . ASP A 1 170 ? -2.303 -4.192 4.106 1.00 98.56 170 ASP A O 1
ATOM 1366 N N . ILE A 1 171 ? -4.340 -3.388 4.607 1.00 97.50 171 ILE A N 1
ATOM 1367 C CA . ILE A 1 171 ? -4.883 -3.531 3.249 1.00 97.50 171 ILE A CA 1
ATOM 1368 C C . ILE A 1 171 ? -4.122 -2.617 2.282 1.00 97.50 171 ILE A C 1
ATOM 1370 O O . ILE A 1 171 ? -3.669 -3.088 1.242 1.00 97.50 171 ILE A O 1
ATOM 1374 N N . LEU A 1 172 ? -3.931 -1.338 2.619 1.00 96.81 172 LEU A N 1
ATOM 1375 C CA . LEU A 1 172 ? -3.173 -0.414 1.768 1.00 96.81 172 LEU A CA 1
ATOM 1376 C C . LEU A 1 172 ? -1.708 -0.822 1.620 1.00 96.81 172 LEU A C 1
ATOM 1378 O O . LEU A 1 172 ? -1.171 -0.739 0.520 1.00 96.81 172 LEU A O 1
ATOM 1382 N N . MET A 1 173 ? -1.072 -1.280 2.700 1.00 98.19 173 MET A N 1
ATOM 1383 C CA . MET A 1 173 ? 0.327 -1.709 2.695 1.00 98.19 173 MET A CA 1
ATOM 1384 C C . MET A 1 173 ? 0.563 -2.989 1.896 1.00 98.19 173 MET A C 1
ATOM 1386 O O . MET A 1 173 ? 1.675 -3.174 1.401 1.00 98.19 173 MET A O 1
ATOM 1390 N N . SER A 1 174 ? -0.456 -3.839 1.718 1.00 96.75 174 SER A N 1
ATOM 1391 C CA . SER A 1 174 ? -0.330 -5.049 0.897 1.00 96.75 174 SER A CA 1
ATOM 1392 C C . SER A 1 174 ? 0.158 -4.730 -0.518 1.00 96.75 174 SER A C 1
ATOM 1394 O O . SER A 1 174 ? 1.109 -5.343 -0.990 1.00 96.75 174 SER A O 1
ATOM 1396 N N . PHE A 1 175 ? -0.384 -3.687 -1.148 1.00 94.25 175 PHE A N 1
ATOM 1397 C CA . PHE A 1 175 ? -0.088 -3.353 -2.538 1.00 94.25 175 PHE A CA 1
ATOM 1398 C C . PHE A 1 175 ? 1.375 -2.938 -2.809 1.00 94.25 175 PHE A C 1
ATOM 1400 O O . PHE A 1 175 ? 2.020 -3.544 -3.670 1.00 94.25 175 PHE A O 1
ATOM 1407 N N . PRO A 1 176 ? 1.969 -1.939 -2.118 1.00 95.94 176 PRO A N 1
ATOM 1408 C CA . PRO A 1 176 ? 3.371 -1.592 -2.336 1.00 95.94 176 PRO A CA 1
ATOM 1409 C C . PRO A 1 176 ? 4.338 -2.703 -1.905 1.00 95.94 176 PRO A C 1
ATOM 1411 O O . PRO A 1 176 ? 5.461 -2.749 -2.415 1.00 95.94 176 PRO A O 1
ATOM 1414 N N . LEU A 1 177 ? 3.930 -3.592 -0.992 1.00 96.75 177 LEU A N 1
ATOM 1415 C CA . LEU A 1 177 ? 4.720 -4.754 -0.591 1.00 96.75 177 LEU A CA 1
ATOM 1416 C C . LEU A 1 177 ? 4.690 -5.867 -1.643 1.00 96.75 177 LEU A C 1
ATOM 1418 O O . LEU A 1 177 ? 5.750 -6.381 -1.983 1.00 96.75 177 LEU A O 1
ATOM 1422 N N . GLU A 1 178 ? 3.528 -6.184 -2.216 1.00 95.25 178 GLU A N 1
ATOM 1423 C CA . GLU A 1 178 ? 3.391 -7.097 -3.361 1.00 95.25 178 GLU A CA 1
ATOM 1424 C C . GLU A 1 178 ? 4.214 -6.592 -4.556 1.00 95.25 178 GLU A C 1
ATOM 1426 O O . GLU A 1 178 ? 5.035 -7.317 -5.120 1.00 95.25 178 GLU A O 1
ATOM 1431 N N . ALA A 1 179 ? 4.077 -5.304 -4.888 1.00 93.44 179 ALA A N 1
ATOM 1432 C CA . ALA A 1 179 ? 4.886 -4.652 -5.913 1.00 93.44 179 ALA A CA 1
ATOM 1433 C C . ALA A 1 179 ? 6.393 -4.731 -5.604 1.00 93.44 179 ALA A C 1
ATOM 1435 O O . ALA A 1 179 ? 7.205 -4.982 -6.499 1.00 93.44 179 ALA A O 1
ATOM 1436 N N . GLY A 1 180 ? 6.765 -4.519 -4.339 1.00 94.50 180 GLY A N 1
ATOM 1437 C CA . GLY A 1 180 ? 8.148 -4.555 -3.877 1.00 94.50 180 GLY A CA 1
ATOM 1438 C C . GLY A 1 180 ? 8.744 -5.959 -3.920 1.00 94.50 180 GLY A C 1
ATOM 1439 O O . GLY A 1 180 ? 9.908 -6.105 -4.296 1.00 94.50 180 GLY A O 1
ATOM 1440 N N . HIS A 1 181 ? 7.957 -6.986 -3.601 1.00 93.94 181 HIS A N 1
ATOM 1441 C CA . HIS A 1 181 ? 8.361 -8.388 -3.674 1.00 93.94 181 HIS A CA 1
ATOM 1442 C C . HIS A 1 181 ? 8.858 -8.744 -5.082 1.00 93.94 181 HIS A C 1
ATOM 1444 O O . HIS A 1 181 ? 9.955 -9.274 -5.243 1.00 93.94 181 HIS A O 1
ATOM 1450 N N . GLU A 1 182 ? 8.111 -8.347 -6.115 1.00 89.38 182 GLU A N 1
ATOM 1451 C CA . GLU A 1 182 ? 8.471 -8.617 -7.512 1.00 89.38 182 GLU A CA 1
ATOM 1452 C C . GLU A 1 182 ? 9.630 -7.751 -8.026 1.00 89.38 182 GLU A C 1
ATOM 1454 O O . GLU A 1 182 ? 10.426 -8.184 -8.861 1.00 89.38 182 GLU A O 1
ATOM 1459 N N . ARG A 1 183 ? 9.717 -6.492 -7.578 1.00 90.06 183 ARG A N 1
ATOM 1460 C CA . ARG A 1 183 ? 10.587 -5.483 -8.208 1.00 90.06 183 ARG A CA 1
ATOM 1461 C C . ARG A 1 183 ? 11.922 -5.260 -7.519 1.00 90.06 183 ARG A C 1
ATOM 1463 O O . ARG A 1 183 ? 12.861 -4.813 -8.185 1.00 90.06 183 ARG A O 1
ATOM 1470 N N . SER A 1 184 ? 12.008 -5.522 -6.218 1.00 91.56 184 SER A N 1
ATOM 1471 C CA . SER A 1 184 ? 13.190 -5.208 -5.403 1.00 91.56 184 SER A CA 1
ATOM 1472 C C . SER A 1 184 ? 14.385 -6.117 -5.691 1.00 91.56 184 SER A C 1
ATOM 1474 O O . SER A 1 184 ? 15.525 -5.701 -5.495 1.00 91.56 184 SER A O 1
ATOM 1476 N N . GLY A 1 185 ? 14.136 -7.354 -6.140 1.00 90.38 185 GLY A N 1
ATOM 1477 C CA . GLY A 1 185 ? 15.161 -8.400 -6.190 1.00 90.38 185 GLY A CA 1
ATOM 1478 C C . GLY A 1 185 ? 15.603 -8.880 -4.800 1.00 90.38 185 GLY A C 1
ATOM 1479 O O . GLY A 1 185 ? 16.710 -9.389 -4.665 1.00 90.38 185 GLY A O 1
ATOM 1480 N N . MET A 1 186 ? 14.774 -8.683 -3.765 1.00 92.19 186 MET A N 1
ATOM 1481 C CA . MET A 1 186 ? 15.076 -9.029 -2.367 1.00 92.19 186 MET A CA 1
ATOM 1482 C C . MET A 1 186 ? 14.061 -9.996 -1.738 1.00 92.19 186 MET A C 1
ATOM 1484 O O . MET A 1 186 ? 13.988 -10.090 -0.512 1.00 92.19 186 MET A O 1
ATOM 1488 N N . ALA A 1 187 ? 13.283 -10.712 -2.554 1.00 87.62 187 ALA A N 1
ATOM 1489 C CA . ALA A 1 187 ? 12.284 -11.673 -2.082 1.00 87.62 187 ALA A CA 1
ATOM 1490 C C . ALA A 1 187 ? 12.879 -12.688 -1.082 1.00 87.62 187 ALA A C 1
ATOM 1492 O O . ALA A 1 187 ? 12.301 -12.940 -0.033 1.00 87.62 187 ALA A O 1
ATOM 1493 N N . ASP A 1 188 ? 14.106 -13.155 -1.295 1.00 91.44 188 ASP A N 1
ATOM 1494 C CA . ASP A 1 188 ? 14.706 -14.169 -0.416 1.00 91.44 188 ASP A CA 1
ATOM 1495 C C . ASP A 1 188 ? 15.248 -13.619 0.923 1.00 91.44 188 ASP A C 1
ATOM 1497 O O . ASP A 1 188 ? 15.698 -14.388 1.770 1.00 91.44 188 ASP A O 1
ATOM 1501 N N . ARG A 1 189 ? 15.236 -12.292 1.144 1.00 94.19 189 ARG A N 1
ATOM 1502 C CA . ARG A 1 189 ? 15.887 -11.647 2.308 1.00 94.19 189 ARG A CA 1
ATOM 1503 C C . ARG A 1 189 ? 14.938 -11.251 3.441 1.00 94.19 189 ARG A C 1
ATOM 1505 O O . ARG A 1 189 ? 15.394 -11.107 4.569 1.00 94.19 189 ARG A O 1
ATOM 1512 N N . PHE A 1 190 ? 13.650 -11.057 3.158 1.00 95.38 190 PHE A N 1
ATOM 1513 C CA . PHE A 1 190 ? 12.686 -10.448 4.090 1.00 95.38 190 PHE A CA 1
ATOM 1514 C C . PHE A 1 190 ? 11.478 -11.350 4.360 1.00 95.38 190 PHE A C 1
ATOM 1516 O O . PHE A 1 190 ? 10.325 -10.917 4.290 1.00 95.38 190 PHE A O 1
ATOM 1523 N N . SER A 1 191 ? 11.742 -12.617 4.691 1.00 94.94 191 SER A N 1
ATOM 1524 C CA . SER A 1 191 ? 10.700 -13.629 4.907 1.00 94.94 191 SER A CA 1
ATOM 1525 C C . SER A 1 191 ? 9.588 -13.230 5.892 1.00 94.94 191 SER A C 1
ATOM 1527 O O . SER A 1 191 ? 8.446 -13.610 5.627 1.00 94.94 191 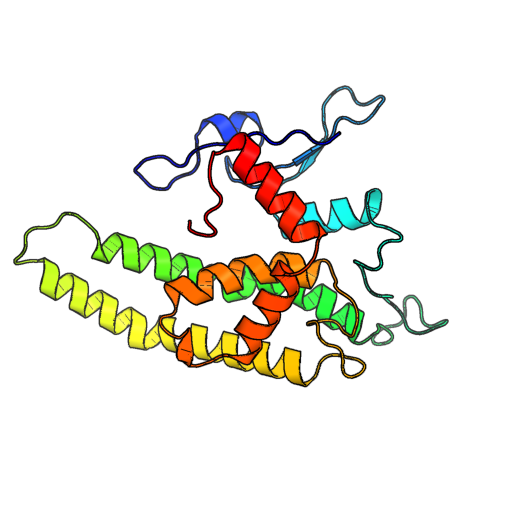SER A O 1
ATOM 1529 N N . PRO A 1 192 ? 9.808 -12.426 6.959 1.00 95.94 192 PRO A N 1
ATOM 1530 C CA . PRO A 1 192 ? 8.706 -12.010 7.830 1.00 95.94 192 PRO A CA 1
ATOM 1531 C C . PRO A 1 192 ? 7.687 -11.093 7.144 1.00 95.94 192 PRO A C 1
ATOM 1533 O O . PRO A 1 192 ? 6.502 -11.158 7.467 1.00 95.94 192 PRO A O 1
ATOM 1536 N N . ILE A 1 193 ? 8.116 -10.264 6.185 1.00 97.69 193 ILE A N 1
ATOM 1537 C CA . ILE A 1 193 ? 7.209 -9.404 5.407 1.00 97.69 193 ILE A CA 1
ATOM 1538 C C . ILE A 1 193 ? 6.333 -10.264 4.498 1.00 97.69 193 ILE A C 1
ATOM 1540 O O . ILE A 1 193 ? 5.136 -10.019 4.364 1.00 97.69 193 ILE A O 1
ATOM 1544 N N . TRP A 1 194 ? 6.913 -11.302 3.901 1.00 96.00 194 TRP A N 1
ATOM 1545 C CA . TRP A 1 194 ? 6.196 -12.188 2.987 1.00 96.00 194 TRP A CA 1
ATOM 1546 C C . TRP A 1 194 ? 5.243 -13.109 3.738 1.00 96.00 194 TRP A C 1
ATOM 1548 O O . TRP A 1 194 ? 4.087 -13.215 3.354 1.00 96.00 194 TRP A O 1
ATOM 1558 N N . ALA A 1 195 ? 5.649 -13.626 4.899 1.00 97.00 195 ALA A N 1
ATOM 1559 C CA . ALA A 1 195 ? 4.744 -14.334 5.802 1.00 97.00 195 ALA A CA 1
ATOM 1560 C C . ALA A 1 195 ? 3.582 -13.442 6.288 1.00 97.00 195 ALA A C 1
ATOM 1562 O O . ALA A 1 195 ? 2.475 -13.925 6.543 1.00 97.00 195 ALA A O 1
ATOM 1563 N N . TYR A 1 196 ? 3.815 -12.134 6.430 1.00 98.31 196 TYR A N 1
ATOM 1564 C CA . TYR A 1 196 ? 2.758 -11.161 6.692 1.00 98.31 196 TYR A CA 1
ATOM 1565 C C . TYR A 1 196 ? 1.822 -10.991 5.482 1.00 98.31 196 TYR A C 1
ATOM 1567 O O . TYR A 1 196 ? 0.607 -11.048 5.670 1.00 98.31 196 TYR A O 1
ATOM 1575 N N . LEU A 1 197 ? 2.341 -10.871 4.253 1.00 97.50 197 LEU A N 1
ATOM 1576 C CA . LEU A 1 197 ? 1.512 -10.846 3.037 1.00 97.50 197 LEU A CA 1
ATOM 1577 C C . LEU A 1 197 ? 0.680 -12.124 2.873 1.00 97.50 197 LEU A C 1
ATOM 1579 O O . LEU A 1 197 ? -0.527 -12.032 2.662 1.00 97.50 197 LEU A O 1
ATOM 1583 N N . ASP A 1 198 ? 1.281 -13.298 3.067 1.00 97.00 198 ASP A N 1
ATOM 1584 C CA . ASP A 1 198 ? 0.586 -14.588 3.000 1.00 97.00 198 ASP A CA 1
ATOM 1585 C C . ASP A 1 198 ? -0.591 -14.632 3.982 1.00 97.00 198 ASP A C 1
ATOM 1587 O O . ASP A 1 198 ? -1.683 -15.107 3.659 1.00 97.00 198 ASP A O 1
ATOM 1591 N N . ARG A 1 199 ? -0.409 -14.069 5.184 1.00 97.62 199 ARG A N 1
ATOM 1592 C CA . ARG A 1 199 ? -1.477 -13.940 6.182 1.00 97.62 199 ARG A CA 1
ATOM 1593 C C . ARG A 1 199 ? -2.613 -13.040 5.699 1.00 97.62 199 ARG A C 1
ATOM 1595 O O . ARG A 1 199 ? -3.773 -13.339 5.985 1.00 97.62 199 ARG A O 1
ATOM 1602 N N . LEU A 1 200 ? -2.312 -11.955 4.982 1.00 97.81 200 LEU A N 1
ATOM 1603 C CA . LEU A 1 200 ? -3.332 -11.100 4.367 1.00 97.81 200 LEU A CA 1
ATOM 1604 C C . LEU A 1 200 ? -4.083 -11.850 3.260 1.00 97.81 200 LEU A C 1
AT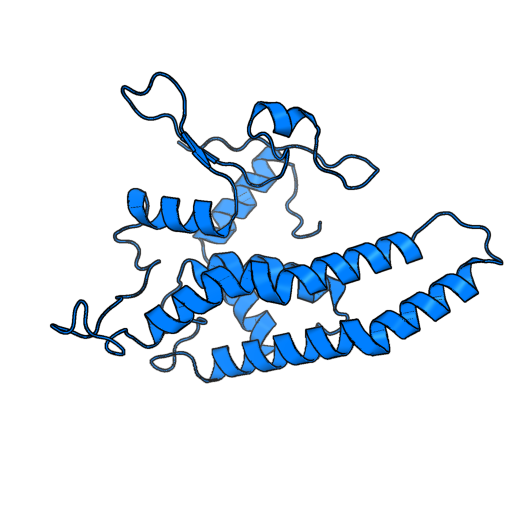OM 1606 O O . LEU A 1 200 ? -5.317 -11.826 3.243 1.00 97.81 200 LEU A O 1
ATOM 1610 N N . HIS A 1 201 ? -3.362 -12.566 2.394 1.00 96.69 201 HIS A N 1
ATOM 1611 C CA . HIS A 1 201 ? -3.927 -13.333 1.276 1.00 96.69 201 HIS A CA 1
ATOM 1612 C C . HIS A 1 201 ? -4.775 -14.520 1.731 1.00 96.69 201 HIS A C 1
ATOM 1614 O O . HIS A 1 201 ? -5.786 -14.849 1.108 1.00 96.69 201 HIS A O 1
ATOM 1620 N N . ALA A 1 202 ? -4.417 -15.136 2.858 1.00 97.19 202 ALA A N 1
ATOM 1621 C CA . ALA A 1 202 ? -5.144 -16.261 3.433 1.00 97.19 202 ALA A CA 1
ATOM 1622 C C . ALA A 1 202 ? -6.559 -15.894 3.915 1.00 97.19 202 ALA A C 1
ATOM 1624 O O . ALA A 1 202 ? -7.386 -16.787 4.115 1.00 97.19 202 ALA A O 1
ATOM 1625 N N . ARG A 1 203 ? -6.868 -14.601 4.087 1.00 96.56 203 ARG A N 1
ATOM 1626 C CA . ARG A 1 203 ? -8.178 -14.139 4.559 1.00 96.56 203 ARG A CA 1
ATOM 1627 C C . ARG A 1 203 ? -9.264 -14.398 3.519 1.00 96.56 203 ARG A C 1
ATOM 1629 O O . ARG A 1 203 ? -9.150 -14.005 2.361 1.00 96.56 203 ARG A O 1
ATOM 1636 N N . GLU A 1 204 ? -10.406 -14.909 3.970 1.00 96.88 204 GLU A N 1
ATOM 1637 C CA . GLU A 1 204 ? -11.566 -15.163 3.102 1.00 96.88 204 GLU A CA 1
ATOM 1638 C C . GLU A 1 204 ? -12.057 -13.914 2.357 1.00 96.88 204 GLU A C 1
ATOM 1640 O O . GLU A 1 204 ? -12.513 -14.001 1.220 1.00 96.88 204 GLU A O 1
ATOM 1645 N N . ALA A 1 205 ? -11.940 -12.730 2.962 1.00 94.12 205 ALA A N 1
ATOM 1646 C CA . ALA A 1 205 ? -12.277 -11.477 2.289 1.00 94.12 205 ALA A CA 1
ATOM 1647 C C . ALA A 1 205 ? -11.366 -11.192 1.079 1.00 94.12 205 ALA A C 1
ATOM 1649 O O . ALA A 1 205 ? -11.874 -10.777 0.038 1.00 94.12 205 ALA A O 1
ATOM 1650 N N . TYR A 1 206 ? -10.059 -11.464 1.192 1.00 95.38 206 TYR A N 1
ATOM 1651 C CA . TYR A 1 206 ? -9.105 -11.308 0.091 1.00 95.38 206 TYR A CA 1
ATOM 1652 C C . TYR A 1 206 ? -9.405 -12.313 -1.022 1.00 95.38 206 TYR A C 1
ATOM 1654 O O . TYR A 1 206 ? -9.580 -11.923 -2.172 1.00 95.38 206 TYR A O 1
ATOM 1662 N N . LYS A 1 207 ? -9.596 -13.593 -0.675 1.00 96.12 207 LYS A N 1
ATOM 1663 C CA . LYS A 1 207 ? -9.956 -14.641 -1.646 1.00 96.12 207 LYS A CA 1
ATOM 1664 C C . LYS A 1 207 ? -11.239 -14.314 -2.413 1.00 96.12 207 LYS A C 1
ATOM 1666 O O . LYS A 1 207 ? -11.295 -14.507 -3.623 1.00 96.12 207 LYS A O 1
ATOM 1671 N N . ARG A 1 208 ? -12.266 -13.771 -1.743 1.00 95.25 208 ARG A N 1
ATOM 1672 C CA . ARG A 1 208 ? -13.491 -13.301 -2.419 1.00 95.25 208 ARG A CA 1
ATOM 1673 C C . ARG A 1 208 ? -13.225 -12.130 -3.366 1.00 95.25 208 ARG A C 1
ATOM 1675 O O . ARG A 1 208 ? -13.821 -12.093 -4.439 1.00 95.25 208 ARG A O 1
ATOM 1682 N N . ALA A 1 209 ? -12.357 -11.192 -2.985 1.00 92.75 209 ALA A N 1
ATOM 1683 C CA . ALA A 1 209 ? -11.970 -10.081 -3.852 1.00 92.75 209 ALA A CA 1
ATOM 1684 C C . ALA A 1 209 ? -11.219 -10.577 -5.100 1.00 92.75 209 ALA A C 1
ATOM 1686 O O . ALA A 1 209 ? -11.586 -10.202 -6.211 1.00 92.75 209 ALA A O 1
ATOM 1687 N N . VAL A 1 210 ? -10.251 -11.484 -4.929 1.00 92.62 210 VAL A N 1
ATOM 1688 C CA . VAL A 1 210 ? -9.521 -12.140 -6.029 1.00 92.62 210 VAL A CA 1
ATOM 1689 C C . VAL A 1 210 ? -10.475 -12.882 -6.954 1.00 92.62 210 VAL A C 1
ATOM 1691 O O . VAL A 1 210 ? -10.486 -12.610 -8.151 1.00 92.62 210 VAL A O 1
ATOM 1694 N N . LYS A 1 211 ? -11.356 -13.725 -6.403 1.00 93.94 211 LYS A N 1
ATOM 1695 C CA . LYS A 1 211 ? -12.363 -14.446 -7.189 1.00 93.94 211 LYS A CA 1
ATOM 1696 C C . LYS A 1 211 ? -13.227 -13.490 -8.010 1.00 93.94 211 LYS A C 1
ATOM 1698 O O . LYS A 1 211 ? -13.527 -13.767 -9.166 1.00 93.94 211 LYS A O 1
ATOM 1703 N N . LYS A 1 212 ? -13.602 -12.335 -7.445 1.00 91.75 212 LYS A N 1
ATOM 1704 C CA . LYS A 1 212 ? -14.388 -11.340 -8.179 1.00 91.75 212 LYS A CA 1
ATOM 1705 C C . LYS A 1 212 ? -13.623 -10.746 -9.362 1.00 91.75 212 LYS A C 1
ATOM 1707 O O . LYS A 1 212 ? -14.231 -10.466 -10.393 1.00 91.75 212 LYS A O 1
ATOM 1712 N N . ILE A 1 213 ? -12.314 -10.551 -9.217 1.00 90.00 213 ILE A N 1
ATOM 1713 C CA . ILE A 1 213 ? -11.447 -10.110 -10.314 1.00 90.00 213 ILE A CA 1
ATOM 1714 C C . ILE A 1 213 ? -11.360 -11.210 -11.372 1.00 90.00 213 ILE A C 1
ATOM 1716 O O . ILE A 1 213 ? -11.555 -10.920 -12.545 1.00 90.00 213 ILE A O 1
ATOM 1720 N N . GLU A 1 214 ? -11.147 -12.465 -10.978 1.00 92.50 214 GLU A N 1
ATOM 1721 C CA . GLU A 1 214 ? -11.081 -13.606 -11.900 1.00 92.50 214 GLU A CA 1
ATOM 1722 C C . GLU A 1 214 ? -12.380 -13.806 -12.690 1.00 92.50 214 GLU A C 1
ATOM 1724 O O . GLU A 1 214 ? -12.328 -14.048 -13.891 1.00 92.50 214 GLU A O 1
ATOM 1729 N N . GLU A 1 215 ? -13.544 -13.630 -12.057 1.00 92.69 215 GLU A N 1
ATOM 1730 C CA . GLU A 1 215 ? -14.854 -13.674 -12.725 1.00 92.69 215 GLU A CA 1
ATOM 1731 C C . GLU A 1 215 ? -14.995 -12.630 -13.848 1.00 92.69 215 GLU A C 1
ATOM 1733 O O . GLU A 1 215 ? -15.748 -12.847 -14.795 1.00 92.69 215 GLU A O 1
ATOM 1738 N N . ILE A 1 216 ? -14.303 -11.491 -13.740 1.00 88.94 216 ILE A N 1
ATOM 1739 C CA . ILE A 1 216 ? -14.405 -10.368 -14.685 1.00 88.94 216 ILE A CA 1
ATOM 1740 C C . ILE A 1 216 ? -13.271 -10.402 -15.718 1.00 88.94 216 ILE A C 1
ATOM 1742 O O . ILE A 1 216 ? -13.488 -10.134 -16.896 1.00 88.94 216 ILE A O 1
ATOM 1746 N N . GLU A 1 217 ? -12.060 -10.733 -15.279 1.00 87.50 217 GLU A N 1
ATOM 1747 C CA . GLU A 1 217 ? -10.816 -10.610 -16.044 1.00 87.50 217 GLU A CA 1
ATOM 1748 C C . GLU A 1 217 ? -10.272 -11.954 -16.545 1.00 87.50 217 GLU A C 1
ATOM 1750 O O . GLU A 1 217 ? -9.285 -11.990 -17.282 1.00 87.50 217 GLU A O 1
ATOM 1755 N N . GLY A 1 218 ? -10.871 -13.068 -16.119 1.00 89.25 218 GLY A N 1
ATOM 1756 C CA . GLY A 1 218 ? -10.441 -14.436 -16.419 1.00 89.25 218 GLY A CA 1
ATOM 1757 C C . GLY A 1 218 ? -9.193 -14.894 -15.657 1.00 89.25 218 GLY A C 1
ATOM 1758 O O . GLY A 1 218 ? -8.888 -16.082 -15.640 1.00 89.25 218 GLY A O 1
ATOM 1759 N N . SER A 1 219 ? -8.456 -13.977 -15.027 1.00 86.69 219 SER A N 1
ATOM 1760 C CA . SER A 1 219 ? -7.312 -14.284 -14.166 1.00 86.69 219 SER A CA 1
ATOM 1761 C C . SER A 1 219 ? -7.017 -13.129 -13.215 1.00 86.69 219 SER A C 1
ATOM 1763 O O . SER A 1 219 ? -7.289 -11.969 -13.533 1.00 86.69 219 SER A O 1
ATOM 1765 N N . PHE A 1 220 ? -6.409 -13.442 -12.075 1.00 82.56 220 PHE A N 1
ATOM 1766 C CA . PHE A 1 220 ? -5.824 -12.456 -11.181 1.00 82.56 220 PHE A CA 1
ATOM 1767 C C . PHE A 1 220 ? -4.304 -12.467 -11.330 1.00 82.56 220 PHE A C 1
ATOM 1769 O O . PHE A 1 220 ? -3.661 -13.515 -11.282 1.00 82.56 220 PHE A O 1
ATOM 1776 N N . LYS A 1 221 ? -3.730 -11.283 -11.531 1.00 73.19 221 LYS A N 1
ATOM 1777 C CA . LYS A 1 221 ? -2.292 -11.049 -11.430 1.00 73.19 221 LYS A CA 1
ATOM 1778 C C . LYS A 1 221 ? -2.093 -9.813 -10.577 1.00 73.19 221 LYS A C 1
ATOM 1780 O O . LYS A 1 221 ? -2.669 -8.768 -10.873 1.00 73.19 221 LYS A O 1
ATOM 1785 N N . THR A 1 222 ? -1.259 -9.934 -9.559 1.00 63.94 222 THR A N 1
ATOM 1786 C CA . THR A 1 222 ? -0.817 -8.823 -8.711 1.00 63.94 222 THR A CA 1
ATOM 1787 C C . THR A 1 222 ? 0.072 -7.835 -9.481 1.00 63.94 222 THR A C 1
ATOM 1789 O O . THR A 1 222 ? 0.293 -6.707 -9.045 1.00 63.94 222 THR A O 1
ATOM 1792 N N . ASN A 1 223 ? 0.545 -8.231 -10.667 1.00 53.62 223 ASN A N 1
ATOM 1793 C CA . ASN A 1 223 ? 1.490 -7.476 -11.474 1.00 53.62 223 ASN A CA 1
ATOM 1794 C C . ASN A 1 223 ? 0.836 -6.286 -12.197 1.00 53.62 223 ASN A C 1
ATOM 1796 O O . ASN A 1 223 ? -0.108 -6.420 -12.982 1.00 53.62 223 ASN A O 1
ATOM 1800 N N . LEU A 1 224 ? 1.452 -5.126 -11.991 1.00 46.59 224 LEU A N 1
ATOM 1801 C CA . LEU A 1 224 ? 1.389 -3.929 -12.838 1.00 46.59 224 LEU A CA 1
ATOM 1802 C C . LEU A 1 224 ? 2.333 -4.060 -14.046 1.00 46.59 224 LEU A C 1
ATOM 1804 O O . LEU A 1 224 ? 3.529 -4.346 -13.805 1.00 46.59 224 LEU A O 1
#

Radius of gyration: 19.95 Å; chains: 1; bounding box: 57×32×60 Å

Secondary structure (DSSP, 8-state):
-------PPPTTSPPPGGGGGT-TT--S-EEEE--TT-SS-EEEESHHHHHHHHHHHH-TTTTSS---B-TT-TT-TT-B-HHHHHHHHHHHHIIIIIHHHHHHHHHHHHHHHS---TTTHHHHHHHHHHHIIIIIHHHHHHHHHHHHHHHHT-GGG-SBTTBSS--HHHHHHHHHHHHHHHHSS-GGG-HHHHHHHHHHHTSHHHHHHHHHHHHHHSS-----

pLDDT: mean 94.13, std 6.28, range [46.59, 98.69]